Prote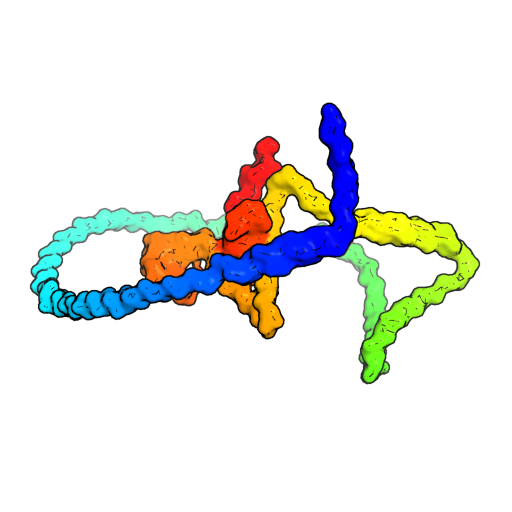in AF-A0A9P0P9I5-F1 (afdb_monomer_lite)

Foldseek 3Di:
DDDDDDDDPVVVVVVVVVPPPPPPDPPPPPPPPPPPPPPPPPDDDDPDDDDDPDDDDPPDPDDPPDDPPDPPPPPPPPPPPPPPPPPPPPPDDPDPDPPPPPDDDDDCPVVVVVVVVVVVVPPDPPPDVQAWDKDFADADPVNHQDWDFAPVQLVVCCVPPRNVRSVVPGDTDRIDTPVVRGDHDPVRCCVVRVPRVPD

pLDDT: mean 71.14, std 18.89, range [43.41, 98.62]

Secondary structure (DSSP, 8-state):
----PPPPHHHHHHHHHTTGGG------------------------------------------------TT--TT----S------------S-----------S--HHHHHHHHHHHHHSS-----TT---EEEPPPPTT-----EE-HHHHHHHHHHH-HHHHHHHSPEESEEETTTTEE--HHHHHHHHTTSS--

Sequence (199 aa):
MASSRPLTDRELQEEIDNMSDMNDSDFDSDDSIADETFTCNSGSESDDSSDSNGSSPVASDEDIANNIPNPNNLDTIAWSSTVKMLQRHQFTGKSGLLKNIIRFDGSDEEIIEDLLEVAKTTTQTEPSTGEHFMSKIPRKDDGKIIRKRCHECYRKNQSEHGTQFATKKTKQVDTYCSICNKPFCLSSFAVTHKNKNQK

Organism: Acanthoscelides obtectus (NCBI:txid200917)

Structure (mmCIF, N/CA/C/O backbone):
data_AF-A0A9P0P9I5-F1
#
_entry.id   AF-A0A9P0P9I5-F1
#
loop_
_atom_site.group_PDB
_atom_site.id
_atom_site.type_symbol
_atom_site.label_atom_id
_atom_site.label_alt_id
_atom_site.label_comp_id
_atom_site.label_asym_id
_atom_site.label_entity_id
_atom_site.label_seq_id
_atom_site.pdbx_PDB_ins_code
_atom_site.Cartn_x
_atom_site.Cartn_y
_atom_site.Cartn_z
_atom_site.occupancy
_atom_site.B_iso_or_equiv
_atom_site.auth_seq_id
_atom_site.auth_comp_id
_atom_site.auth_asym_id
_atom_site.auth_atom_id
_atom_site.pdbx_PDB_model_num
ATOM 1 N N . MET A 1 1 ? 47.524 -26.523 4.437 1.00 49.50 1 MET A N 1
ATOM 2 C CA . MET A 1 1 ? 46.641 -25.942 3.404 1.00 49.50 1 MET A CA 1
ATOM 3 C C . MET A 1 1 ? 45.625 -27.009 3.028 1.00 49.50 1 MET A C 1
ATOM 5 O O . MET A 1 1 ? 45.990 -27.950 2.337 1.00 49.50 1 MET A O 1
ATOM 9 N N . ALA A 1 2 ? 44.415 -26.951 3.589 1.00 49.19 2 ALA A N 1
ATOM 10 C CA . ALA A 1 2 ? 43.366 -27.924 3.289 1.00 49.19 2 ALA A CA 1
ATOM 11 C C . ALA A 1 2 ? 42.729 -27.558 1.942 1.00 49.19 2 ALA A C 1
ATOM 13 O O . ALA A 1 2 ? 42.151 -26.483 1.791 1.00 49.19 2 ALA A O 1
ATOM 14 N N . SER A 1 3 ? 42.917 -28.422 0.947 1.00 55.12 3 SER A N 1
ATOM 15 C CA . SER A 1 3 ? 42.343 -28.267 -0.387 1.00 55.12 3 SER A CA 1
ATOM 16 C C . SER A 1 3 ? 40.870 -28.667 -0.318 1.00 55.12 3 SER A C 1
ATOM 18 O O . SER A 1 3 ? 40.552 -29.846 -0.186 1.00 55.12 3 SER A O 1
ATOM 20 N N . SER A 1 4 ? 39.983 -27.671 -0.326 1.00 65.69 4 SER A N 1
ATOM 21 C CA . SER A 1 4 ? 38.535 -27.891 -0.357 1.00 65.69 4 SER A CA 1
ATOM 22 C C . SER A 1 4 ? 38.152 -28.316 -1.768 1.00 65.69 4 SER A C 1
ATOM 24 O O . SER A 1 4 ? 38.267 -27.530 -2.709 1.00 65.69 4 SER A O 1
ATOM 26 N N . ARG A 1 5 ? 37.770 -29.583 -1.931 1.00 79.44 5 ARG A N 1
ATOM 27 C CA . ARG A 1 5 ? 37.200 -30.074 -3.185 1.00 79.44 5 ARG A CA 1
ATOM 28 C C . ARG A 1 5 ? 35.726 -29.667 -3.256 1.00 79.44 5 ARG A C 1
ATOM 30 O O . ARG A 1 5 ? 35.065 -29.679 -2.220 1.00 79.44 5 ARG A O 1
ATOM 37 N N . PRO A 1 6 ? 35.222 -29.295 -4.443 1.00 73.38 6 PRO A N 1
ATOM 38 C CA . PRO A 1 6 ? 33.802 -29.026 -4.624 1.00 73.38 6 PRO A CA 1
ATOM 39 C C . PRO A 1 6 ? 33.005 -30.305 -4.338 1.00 73.38 6 PRO A C 1
ATOM 41 O O . PRO A 1 6 ? 33.341 -31.359 -4.885 1.00 73.38 6 PRO A O 1
ATOM 44 N N . LEU A 1 7 ? 31.998 -30.201 -3.462 1.00 73.25 7 LEU A N 1
ATOM 45 C CA . LEU A 1 7 ? 31.070 -31.295 -3.175 1.00 73.25 7 LEU A CA 1
ATOM 46 C C . LEU A 1 7 ? 30.323 -31.688 -4.447 1.00 73.25 7 LEU A C 1
ATOM 48 O O . LEU A 1 7 ? 29.970 -30.842 -5.272 1.00 73.25 7 LEU A O 1
ATOM 52 N N . THR A 1 8 ? 30.086 -32.983 -4.591 1.00 87.44 8 THR A N 1
ATOM 53 C CA . THR A 1 8 ? 29.247 -33.514 -5.663 1.00 87.44 8 THR A CA 1
ATOM 54 C C . THR A 1 8 ? 27.768 -33.339 -5.315 1.00 87.44 8 THR A C 1
ATOM 56 O O . THR A 1 8 ? 27.398 -33.396 -4.144 1.00 87.44 8 THR A O 1
ATOM 59 N N . ASP A 1 9 ? 26.903 -33.195 -6.325 1.00 80.06 9 ASP A N 1
ATOM 60 C CA . ASP A 1 9 ? 25.444 -33.066 -6.131 1.00 80.06 9 ASP A CA 1
ATOM 61 C C . ASP A 1 9 ? 24.846 -34.213 -5.291 1.00 80.06 9 ASP A C 1
ATOM 63 O O . ASP A 1 9 ? 23.821 -34.051 -4.635 1.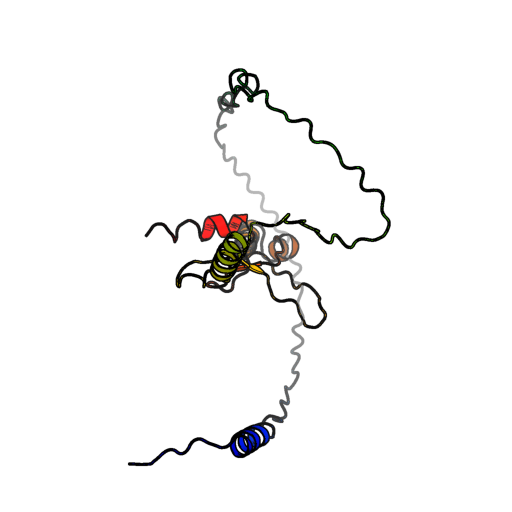00 80.06 9 ASP A O 1
ATOM 67 N N . ARG A 1 10 ? 25.514 -35.374 -5.269 1.00 82.00 10 ARG A N 1
ATOM 68 C CA . ARG A 1 10 ? 25.113 -36.535 -4.470 1.00 82.00 10 ARG A CA 1
ATOM 69 C C . ARG A 1 10 ? 25.356 -36.344 -2.970 1.00 82.00 10 ARG A C 1
ATOM 71 O O . ARG A 1 10 ? 24.518 -36.753 -2.178 1.00 82.00 10 ARG A O 1
ATOM 78 N N . GLU A 1 11 ? 26.473 -35.729 -2.587 1.00 81.94 11 GLU A N 1
ATOM 79 C CA . GLU A 1 11 ? 26.791 -35.441 -1.177 1.00 81.94 11 GLU A CA 1
ATOM 80 C C . GLU A 1 11 ? 25.901 -34.315 -0.628 1.00 81.94 11 GLU A C 1
ATOM 82 O O . GLU A 1 11 ? 25.488 -34.360 0.526 1.00 81.94 11 GLU A O 1
ATOM 87 N N . LEU A 1 12 ? 25.535 -33.351 -1.478 1.00 80.62 12 LEU A N 1
ATOM 88 C CA . LEU A 1 12 ? 24.586 -32.285 -1.143 1.00 80.62 12 LEU A CA 1
ATOM 89 C C . LEU A 1 12 ? 23.177 -32.824 -0.843 1.00 80.62 12 LEU A C 1
ATOM 91 O O . LEU A 1 12 ? 22.507 -32.315 0.051 1.00 80.62 12 LEU A O 1
ATOM 95 N N . GLN A 1 13 ? 22.733 -33.862 -1.557 1.00 80.81 13 GLN A N 1
ATOM 96 C CA . GLN A 1 13 ? 21.428 -34.479 -1.306 1.00 80.81 13 GLN A CA 1
ATOM 97 C C . GLN A 1 13 ? 21.409 -35.280 0.008 1.00 80.81 13 GLN A C 1
ATOM 99 O O . GLN A 1 13 ? 20.429 -35.206 0.745 1.00 80.81 13 GLN A O 1
ATOM 104 N N . GLU A 1 14 ? 22.501 -35.981 0.336 1.00 81.69 14 GLU A N 1
ATOM 105 C CA . GLU A 1 14 ? 22.621 -36.740 1.591 1.00 81.69 14 GLU A CA 1
ATOM 106 C C . GLU A 1 14 ? 22.613 -35.820 2.834 1.00 81.69 14 GLU A C 1
ATOM 108 O O . GLU A 1 14 ? 22.079 -36.210 3.871 1.00 81.69 14 GLU A O 1
ATOM 113 N N . GLU A 1 15 ? 23.125 -34.583 2.750 1.00 78.00 15 GLU A N 1
ATOM 114 C CA . GLU A 1 15 ? 23.018 -33.609 3.854 1.00 78.00 15 GLU A CA 1
ATOM 115 C C . GLU A 1 15 ? 21.589 -33.082 4.069 1.00 78.00 15 GLU A C 1
ATOM 117 O O . GLU A 1 15 ? 21.200 -32.827 5.210 1.00 78.00 15 GLU A O 1
ATOM 122 N N . ILE A 1 16 ? 20.798 -32.936 3.000 1.00 76.56 16 ILE A N 1
ATOM 123 C CA . ILE A 1 16 ? 19.412 -32.448 3.084 1.00 76.56 16 ILE A CA 1
ATOM 124 C C . ILE A 1 16 ? 18.516 -33.488 3.759 1.00 76.56 16 ILE A C 1
ATOM 126 O O . ILE A 1 16 ? 17.746 -33.141 4.657 1.00 76.56 16 ILE A O 1
ATOM 130 N N . ASP A 1 17 ? 18.654 -34.757 3.376 1.00 73.19 17 ASP A N 1
ATOM 131 C CA . ASP A 1 17 ? 17.842 -35.844 3.931 1.00 73.19 17 ASP A CA 1
ATOM 132 C C . ASP A 1 17 ? 18.158 -36.087 5.422 1.00 73.19 17 ASP A C 1
ATOM 134 O O . ASP A 1 17 ? 17.301 -36.526 6.181 1.00 73.19 17 ASP A O 1
ATOM 138 N N . ASN A 1 18 ? 19.358 -35.726 5.891 1.00 75.50 18 ASN A N 1
ATOM 139 C CA . ASN A 1 18 ? 19.751 -35.896 7.293 1.00 75.50 18 ASN A CA 1
ATOM 140 C C . ASN A 1 18 ? 19.218 -34.787 8.231 1.00 75.50 18 ASN A C 1
ATOM 142 O O . ASN A 1 18 ? 19.339 -34.906 9.450 1.00 75.50 18 ASN A O 1
ATOM 146 N N . MET A 1 19 ? 18.644 -33.699 7.695 1.00 72.00 19 MET A N 1
ATOM 147 C CA . MET A 1 19 ? 18.068 -32.604 8.495 1.00 72.00 19 MET A CA 1
ATOM 148 C C . MET A 1 19 ? 16.546 -32.701 8.688 1.00 72.00 19 MET A C 1
ATOM 150 O O . MET A 1 19 ? 16.004 -31.958 9.507 1.00 72.00 19 MET A O 1
ATOM 154 N N . SER A 1 20 ? 15.839 -33.589 7.980 1.00 68.12 20 SER A N 1
ATOM 155 C CA . SER A 1 20 ? 14.374 -33.690 8.086 1.00 68.12 20 SER A CA 1
ATOM 156 C C . SER A 1 20 ? 13.879 -34.420 9.335 1.00 68.12 20 SER A C 1
ATOM 158 O O . SER A 1 20 ? 12.767 -34.151 9.782 1.00 68.12 20 SER A O 1
ATOM 160 N N . ASP A 1 21 ? 14.701 -35.278 9.941 1.00 60.75 21 ASP A N 1
ATOM 161 C CA . ASP A 1 21 ? 14.246 -36.221 10.976 1.00 60.75 21 ASP A CA 1
ATOM 162 C C . ASP A 1 21 ? 14.318 -35.674 12.417 1.00 60.75 21 ASP A C 1
ATOM 164 O O . ASP A 1 21 ? 14.096 -36.411 13.375 1.00 60.75 21 ASP A O 1
ATOM 168 N N . MET A 1 22 ? 14.616 -34.382 12.609 1.00 63.84 22 MET A N 1
ATOM 169 C CA . MET A 1 22 ? 14.766 -33.779 13.948 1.00 63.84 22 MET A CA 1
ATOM 170 C C . MET A 1 22 ? 13.668 -32.785 14.358 1.00 63.84 22 MET A C 1
ATOM 172 O O . MET A 1 22 ? 13.839 -32.094 15.360 1.00 63.84 22 MET A O 1
ATOM 176 N N . ASN A 1 23 ? 12.539 -32.711 13.645 1.00 61.75 23 ASN A N 1
ATOM 177 C CA . ASN A 1 23 ? 11.474 -31.740 13.955 1.00 61.75 23 ASN A CA 1
ATOM 178 C C . ASN A 1 23 ? 10.170 -32.316 14.536 1.00 61.75 23 ASN A C 1
ATOM 180 O O . ASN A 1 23 ? 9.208 -31.565 14.690 1.00 61.75 23 ASN A O 1
ATOM 184 N N . ASP A 1 24 ? 10.154 -33.582 14.953 1.00 54.28 24 ASP A N 1
ATOM 185 C CA . ASP A 1 24 ? 9.052 -34.151 15.741 1.00 54.28 24 ASP A CA 1
ATOM 186 C C . ASP A 1 24 ? 9.339 -34.011 17.243 1.00 54.28 24 ASP A C 1
ATOM 188 O O . ASP A 1 24 ? 9.470 -34.984 17.984 1.00 54.28 24 ASP A O 1
ATOM 192 N N . SER A 1 25 ? 9.488 -32.769 17.711 1.00 63.06 25 SER A N 1
ATOM 193 C CA . SER A 1 25 ? 9.350 -32.491 19.137 1.00 63.06 25 SER A CA 1
ATOM 194 C C . SER A 1 25 ? 7.867 -32.333 19.444 1.00 63.06 25 SER A C 1
ATOM 196 O O . SER A 1 25 ? 7.277 -31.298 19.118 1.00 63.06 25 SER A O 1
ATOM 198 N N . ASP A 1 26 ? 7.299 -33.365 20.065 1.00 54.78 26 ASP A N 1
ATOM 199 C CA . ASP A 1 26 ? 6.015 -33.362 20.758 1.00 54.78 26 ASP A CA 1
ATOM 200 C C . ASP A 1 26 ? 5.888 -32.104 21.631 1.00 54.78 26 ASP A C 1
ATOM 202 O O . ASP A 1 26 ? 6.404 -32.013 22.747 1.00 54.78 26 ASP A O 1
ATOM 206 N N . PHE A 1 27 ? 5.236 -31.081 21.085 1.00 59.69 27 PHE A N 1
ATOM 207 C CA . PHE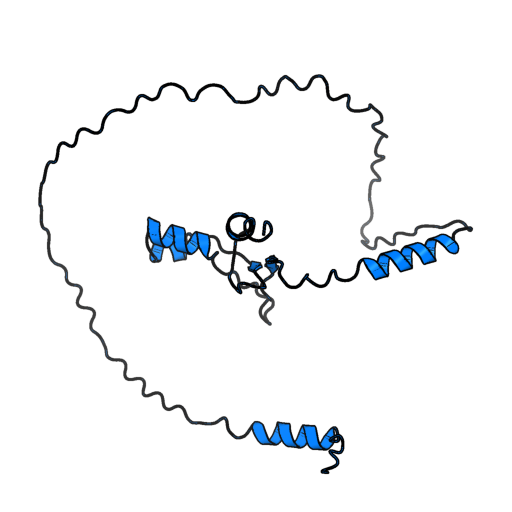 A 1 27 ? 4.867 -29.886 21.822 1.00 59.69 27 PHE A CA 1
ATOM 208 C C . PHE A 1 27 ? 3.530 -30.163 22.502 1.00 59.69 27 PHE A C 1
ATOM 210 O O . PHE A 1 27 ? 2.472 -29.753 22.021 1.00 59.69 27 PHE A O 1
ATOM 217 N N . ASP A 1 28 ? 3.598 -30.876 23.627 1.00 57.81 28 ASP A N 1
ATOM 218 C CA . ASP A 1 28 ? 2.533 -30.939 24.625 1.00 57.81 28 ASP A CA 1
ATOM 219 C C . ASP A 1 28 ? 2.332 -29.533 25.215 1.00 57.81 28 ASP A C 1
ATOM 221 O O . ASP A 1 28 ? 2.845 -29.181 26.279 1.00 57.81 28 ASP A O 1
ATOM 225 N N . SER A 1 29 ? 1.604 -28.684 24.489 1.00 63.03 29 SER A N 1
ATOM 226 C CA . SER A 1 29 ? 0.988 -27.502 25.081 1.00 63.03 29 SER A CA 1
ATOM 227 C C . SER A 1 29 ? -0.238 -27.931 25.850 1.00 63.03 29 SER A C 1
ATOM 229 O O . SER A 1 29 ? -1.327 -28.077 25.300 1.00 63.03 29 SER A O 1
ATOM 231 N N . ASP A 1 30 ? 0.001 -28.131 27.137 1.00 60.12 30 ASP A N 1
ATOM 232 C CA . ASP A 1 30 ? -0.975 -28.077 28.209 1.00 60.12 30 ASP A CA 1
ATOM 233 C C . ASP A 1 30 ? -1.884 -26.847 28.019 1.00 60.12 30 ASP A C 1
ATOM 235 O O . ASP A 1 30 ? -1.508 -25.698 28.278 1.00 60.12 30 ASP A O 1
ATOM 239 N N . ASP A 1 31 ? -3.074 -27.107 27.481 1.00 54.25 31 ASP A N 1
ATOM 240 C CA . ASP A 1 31 ? -4.149 -26.148 27.251 1.00 54.25 31 ASP A CA 1
ATOM 241 C C . ASP A 1 31 ? -4.845 -25.870 28.595 1.00 54.25 31 ASP A C 1
ATOM 243 O O . ASP A 1 31 ? -5.991 -26.241 28.856 1.00 54.25 31 ASP A O 1
ATOM 247 N N . SER A 1 32 ? -4.104 -25.234 29.500 1.00 62.16 32 SER A N 1
ATOM 248 C CA . SER A 1 32 ? -4.621 -24.679 30.744 1.00 62.16 32 SER A CA 1
ATOM 249 C C . SER A 1 32 ? -5.403 -23.398 30.434 1.00 62.16 32 SER A C 1
ATOM 251 O O . SER A 1 32 ? -4.935 -22.280 30.659 1.00 62.16 32 SER A O 1
ATOM 253 N N . ILE A 1 33 ? -6.616 -23.562 29.898 1.00 54.91 33 ILE A N 1
ATOM 254 C CA . ILE A 1 33 ? -7.637 -22.512 29.833 1.00 54.91 33 ILE A CA 1
ATOM 255 C C . ILE A 1 33 ? -7.988 -22.136 31.276 1.00 54.91 33 ILE A C 1
ATOM 257 O O . ILE A 1 33 ? -8.824 -22.760 31.929 1.00 54.91 33 ILE A O 1
ATOM 261 N N . ALA A 1 34 ? -7.317 -21.107 31.791 1.00 59.31 34 ALA A N 1
ATOM 262 C CA . ALA A 1 34 ? -7.830 -20.348 32.913 1.00 59.31 34 ALA A CA 1
ATOM 263 C C . ALA A 1 34 ? -9.096 -19.636 32.423 1.00 59.31 34 ALA A C 1
ATOM 265 O O . ALA A 1 34 ? -9.043 -18.679 31.650 1.00 59.31 34 ALA A O 1
ATOM 266 N N . ASP A 1 35 ? -10.235 -20.178 32.843 1.00 50.25 35 ASP A N 1
ATOM 267 C CA . ASP A 1 35 ? -11.558 -19.577 32.766 1.00 50.25 35 ASP A CA 1
ATOM 268 C C . ASP A 1 35 ? -11.551 -18.295 33.616 1.00 50.25 35 ASP A C 1
ATOM 270 O O . ASP A 1 35 ? -11.928 -18.278 34.789 1.00 50.25 35 ASP A O 1
ATOM 274 N N . GLU A 1 36 ? -11.011 -17.210 33.054 1.00 57.34 36 GLU A N 1
ATOM 275 C CA . GLU A 1 36 ? -11.184 -15.879 33.616 1.00 57.34 36 GLU A CA 1
ATOM 276 C C . GLU A 1 36 ? -12.621 -15.452 33.340 1.00 57.34 36 GLU A C 1
ATOM 278 O O . GLU A 1 36 ? -12.959 -14.850 32.317 1.00 57.34 36 GLU A O 1
ATOM 283 N N . THR A 1 37 ? -13.481 -15.800 34.293 1.00 56.34 37 THR A N 1
ATOM 284 C CA . THR A 1 37 ? -14.819 -15.255 34.456 1.00 56.34 37 THR A CA 1
ATOM 285 C C . THR A 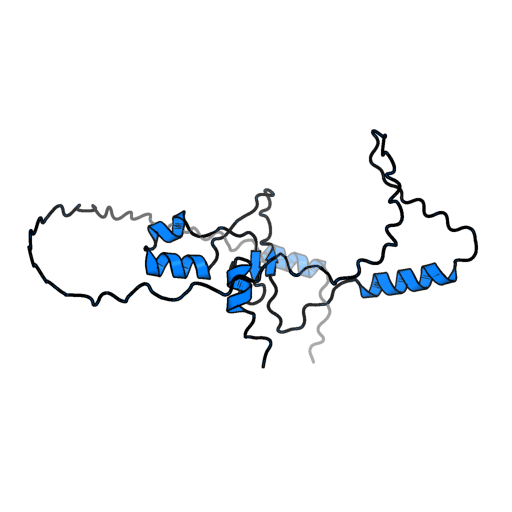1 37 ? -14.751 -13.735 34.338 1.00 56.34 37 THR A C 1
ATOM 287 O O . THR A 1 37 ? -14.346 -13.037 35.270 1.00 56.34 37 THR A O 1
ATOM 290 N N . PHE A 1 38 ? -15.144 -13.223 33.175 1.00 46.72 38 PHE A N 1
ATOM 291 C CA . PHE A 1 38 ? -15.321 -11.803 32.923 1.00 46.72 38 PHE A CA 1
ATOM 292 C C . PHE A 1 38 ? -16.497 -11.332 33.785 1.00 46.72 38 PHE A C 1
ATOM 294 O O . PHE A 1 38 ? -17.663 -11.434 33.403 1.00 46.72 38 PHE A O 1
ATOM 301 N N . THR A 1 39 ? -16.206 -10.853 34.991 1.00 52.06 39 THR A N 1
ATOM 302 C CA . THR A 1 39 ? -17.168 -10.117 35.802 1.00 52.06 39 THR A CA 1
ATOM 303 C C . THR A 1 39 ? -17.493 -8.825 35.063 1.00 52.06 39 THR A C 1
ATOM 305 O O . THR A 1 39 ? -16.728 -7.862 35.041 1.00 52.06 39 THR A O 1
ATOM 308 N N . CYS A 1 40 ? -18.653 -8.807 34.410 1.00 49.28 40 CYS A N 1
ATOM 309 C CA . CYS A 1 40 ? -19.293 -7.581 33.973 1.00 49.28 40 CYS A CA 1
ATOM 310 C C . CYS A 1 40 ? -19.604 -6.745 35.219 1.00 49.28 40 CYS A C 1
ATOM 312 O O . CYS A 1 40 ? -20.604 -6.959 35.903 1.00 49.28 40 CYS A O 1
ATOM 314 N N . ASN A 1 41 ? -18.707 -5.811 35.531 1.00 48.09 41 ASN A N 1
ATOM 315 C CA . ASN A 1 41 ? -18.924 -4.813 36.563 1.00 48.09 41 ASN A CA 1
ATOM 316 C C . ASN A 1 41 ? -19.953 -3.802 36.034 1.00 48.09 41 ASN A C 1
ATOM 318 O O . ASN A 1 41 ? -19.621 -2.787 35.424 1.00 48.09 41 ASN A O 1
ATOM 322 N N . SER A 1 42 ? -21.226 -4.154 36.191 1.00 55.84 42 SER A N 1
ATOM 323 C CA . SER A 1 42 ? -22.364 -3.253 36.059 1.00 55.84 42 SER A CA 1
ATOM 324 C C . SER A 1 42 ? -22.466 -2.429 37.341 1.00 55.84 42 SER A C 1
ATOM 326 O O . SER A 1 42 ? -22.963 -2.898 38.358 1.00 55.84 42 SER A O 1
ATOM 328 N N . GLY A 1 43 ? -21.950 -1.208 37.288 1.00 50.75 43 GLY A N 1
ATOM 329 C CA . GLY A 1 43 ? -22.016 -0.208 38.351 1.00 50.75 43 GLY A CA 1
ATOM 330 C C . GLY A 1 43 ? -20.958 0.844 38.037 1.00 50.75 43 GLY A C 1
ATOM 331 O O . GLY A 1 43 ? -19.795 0.506 37.879 1.00 50.75 43 GLY A O 1
ATOM 332 N N . SER A 1 44 ? -21.275 2.109 37.824 1.00 47.62 44 SER A N 1
ATOM 333 C CA . SER A 1 44 ? -22.225 2.913 38.573 1.00 47.62 44 SER A CA 1
ATOM 334 C C . SER A 1 44 ? -22.691 4.086 37.723 1.00 47.62 44 SER A C 1
ATOM 336 O O . SER A 1 44 ? -21.895 4.763 37.073 1.00 47.62 44 SER A O 1
ATOM 338 N N . GLU A 1 45 ? -23.990 4.323 37.788 1.00 54.62 45 GLU A N 1
ATOM 339 C CA . GLU A 1 45 ? -24.628 5.588 37.477 1.00 54.62 45 GLU A CA 1
ATOM 340 C C . GLU A 1 45 ? -24.060 6.626 38.454 1.00 54.62 45 GLU A C 1
ATOM 342 O O . GLU A 1 45 ? -24.246 6.526 39.667 1.00 54.62 45 GLU A O 1
ATOM 347 N N . SER A 1 46 ? -23.294 7.580 37.939 1.00 54.28 46 SER A N 1
ATOM 348 C CA . SER A 1 46 ? -22.998 8.817 38.650 1.00 54.28 46 SER A CA 1
ATOM 349 C C . SER A 1 46 ? -23.397 9.958 37.736 1.00 54.28 46 SER A C 1
ATOM 351 O O . SER A 1 46 ? -22.649 10.353 36.838 1.00 54.28 46 SER A O 1
ATOM 353 N N . ASP A 1 47 ? -24.620 10.422 37.967 1.00 50.22 47 ASP A N 1
ATOM 354 C CA . ASP A 1 47 ? -25.057 11.765 37.638 1.00 50.22 47 ASP A CA 1
ATOM 355 C C . ASP A 1 47 ? -24.098 12.748 38.318 1.00 50.22 47 ASP A C 1
ATOM 357 O O . ASP A 1 47 ? -24.156 12.945 39.531 1.00 50.22 47 ASP A O 1
ATOM 361 N N . ASP A 1 48 ? -23.192 13.345 37.547 1.00 49.97 48 ASP A N 1
ATOM 362 C CA . ASP A 1 48 ? -22.504 14.559 37.972 1.00 49.97 48 ASP A CA 1
ATOM 363 C C . ASP A 1 48 ? -22.706 15.643 36.916 1.00 49.97 48 ASP A C 1
ATOM 365 O O . ASP A 1 48 ? -21.993 15.793 35.920 1.00 49.97 48 ASP A O 1
ATOM 369 N N . SER A 1 49 ? -23.804 16.352 37.137 1.00 58.66 49 SER A N 1
ATOM 370 C CA . SER A 1 49 ? -24.124 17.657 36.595 1.00 58.66 49 SER A CA 1
ATOM 371 C C . SER A 1 49 ? -23.049 18.665 36.998 1.00 58.66 49 SER A C 1
ATOM 373 O O . SER A 1 49 ? -23.042 19.168 38.119 1.00 58.66 49 SER A O 1
ATOM 375 N N . SER A 1 50 ? -22.180 19.006 36.052 1.00 63.94 50 SER A N 1
ATOM 376 C CA . SER A 1 50 ? -21.300 20.167 36.150 1.00 63.94 50 SER A CA 1
ATOM 377 C C . SER A 1 50 ? -21.465 21.042 34.913 1.00 63.94 50 SER A C 1
ATOM 379 O O . SER A 1 50 ? -20.749 20.916 33.917 1.00 63.94 50 SER A O 1
ATOM 381 N N . ASP A 1 51 ? -22.435 21.950 35.010 1.00 51.72 51 ASP A N 1
ATOM 382 C CA . ASP A 1 51 ? -22.542 23.148 34.187 1.00 51.72 51 ASP A CA 1
ATOM 383 C C . ASP A 1 51 ? -21.216 23.915 34.215 1.00 51.72 51 ASP A C 1
ATOM 385 O O . ASP A 1 51 ? -20.847 24.537 35.210 1.00 51.72 51 ASP A O 1
ATOM 389 N N . SER A 1 52 ? -20.505 23.903 33.091 1.00 55.47 52 SER A N 1
ATOM 390 C CA . SER A 1 52 ? -19.422 24.846 32.830 1.00 55.47 52 SER A CA 1
ATOM 391 C C . SER A 1 52 ? -19.775 25.628 31.575 1.00 55.47 52 SER A C 1
ATOM 393 O O . SER A 1 52 ? -19.482 25.216 30.454 1.00 55.47 52 SER A O 1
ATOM 395 N N . ASN A 1 53 ? -20.423 26.773 31.789 1.00 53.94 53 ASN A N 1
ATOM 396 C CA . ASN A 1 53 ? -20.514 27.865 30.828 1.00 53.94 53 ASN A CA 1
ATOM 397 C C . ASN A 1 53 ? -19.097 28.316 30.442 1.00 53.94 53 ASN A C 1
ATOM 399 O O . ASN A 1 53 ? -18.513 29.200 31.065 1.00 53.94 53 ASN A O 1
ATOM 403 N N . GLY A 1 54 ? -18.532 27.679 29.421 1.00 43.41 54 GLY A N 1
ATOM 404 C CA . GLY A 1 54 ? -17.312 28.099 28.752 1.00 43.41 54 GLY A CA 1
ATOM 405 C C . GLY A 1 54 ? -17.676 28.776 27.443 1.00 43.41 54 GLY A C 1
ATOM 406 O O . GLY A 1 54 ? -17.768 28.116 26.413 1.00 43.41 54 GLY A O 1
ATOM 407 N N . SER A 1 55 ? -17.903 30.088 27.494 1.00 55.84 55 SER A N 1
ATOM 408 C CA . SER A 1 55 ? -18.050 30.949 26.322 1.00 55.84 55 SER A CA 1
ATOM 409 C C . SER A 1 55 ? -16.846 30.786 25.393 1.00 55.84 55 SER A C 1
ATOM 411 O O . SER A 1 55 ? -15.793 31.383 25.620 1.00 55.84 55 SER A O 1
ATOM 413 N N . SER A 1 56 ? -16.989 29.985 24.339 1.00 47.47 56 SER A N 1
ATOM 414 C CA . SER A 1 56 ? -16.061 30.031 23.215 1.00 47.47 56 SER A CA 1
ATOM 415 C C . SER A 1 56 ? -16.402 31.238 22.338 1.00 47.47 56 SER A C 1
ATOM 417 O O . SER A 1 56 ? -17.571 31.436 21.997 1.00 47.47 56 SER A O 1
ATOM 419 N N . PRO A 1 57 ? -15.403 32.061 21.984 1.00 53.50 57 PRO A N 1
ATOM 420 C CA . PRO A 1 57 ? -15.597 33.196 21.105 1.00 53.50 57 PRO A CA 1
ATOM 421 C C . PRO A 1 57 ? -16.058 32.708 19.735 1.00 53.50 57 PRO A C 1
ATOM 423 O O . PRO A 1 57 ? -15.453 31.826 19.125 1.00 53.50 57 PRO A O 1
ATOM 426 N N . VAL A 1 58 ? -17.146 33.317 19.279 1.00 50.34 58 VAL A N 1
ATOM 427 C CA . VAL A 1 58 ? -17.666 33.237 17.922 1.00 50.34 58 VAL A CA 1
ATOM 428 C C . VAL A 1 58 ? -16.570 33.781 17.004 1.00 50.34 58 VAL A C 1
ATOM 430 O O . VAL A 1 58 ? -16.382 34.991 16.902 1.00 50.34 58 VAL A O 1
ATOM 433 N N . ALA A 1 59 ? -15.778 32.890 16.408 1.00 51.16 59 ALA A N 1
ATOM 434 C CA . ALA A 1 59 ? -14.949 33.249 15.272 1.00 51.16 59 ALA A CA 1
ATOM 435 C C . ALA A 1 59 ? -15.911 33.469 14.106 1.00 51.16 59 ALA A C 1
ATOM 437 O O . ALA A 1 59 ? -16.557 32.541 13.629 1.00 51.16 59 ALA A O 1
ATOM 438 N N . SER A 1 60 ? -16.070 34.735 13.756 1.00 51.69 60 SER A N 1
ATOM 439 C CA . SER A 1 60 ? -16.852 35.238 12.641 1.00 51.69 60 SER A CA 1
ATOM 440 C C . SER A 1 60 ? -16.489 34.522 11.339 1.00 51.69 60 SER A C 1
ATOM 442 O O . SER A 1 60 ? -15.353 34.606 10.871 1.00 51.69 60 SER A O 1
ATOM 444 N N . ASP A 1 61 ? -17.490 33.843 10.778 1.00 51.19 61 ASP A N 1
ATOM 445 C CA . ASP A 1 61 ? -17.570 33.321 9.412 1.00 51.19 61 ASP A CA 1
ATOM 446 C C . ASP A 1 61 ? -17.641 34.473 8.391 1.00 51.19 61 ASP A C 1
ATOM 448 O O . ASP A 1 61 ? -18.651 34.657 7.713 1.00 51.19 61 ASP A O 1
ATOM 452 N N . GLU A 1 62 ? -16.577 35.264 8.264 1.00 62.25 62 GLU A N 1
ATOM 453 C CA . GLU A 1 62 ? -16.419 36.170 7.123 1.00 62.25 62 GLU A CA 1
ATOM 454 C C . GLU A 1 62 ? -15.050 35.949 6.457 1.00 62.25 62 GLU A C 1
ATOM 456 O O . GLU A 1 62 ? -14.009 35.895 7.109 1.00 62.25 62 GLU A O 1
ATOM 461 N N . ASP A 1 63 ? -15.099 35.799 5.128 1.00 55.81 63 ASP A N 1
ATOM 462 C CA . ASP A 1 63 ? -13.996 35.961 4.171 1.00 55.81 63 ASP A CA 1
ATOM 463 C C . ASP A 1 63 ? -13.099 34.764 3.793 1.00 55.81 63 ASP A C 1
ATOM 465 O O . ASP A 1 63 ? -11.885 34.896 3.640 1.00 55.81 63 ASP A O 1
ATOM 469 N N . ILE A 1 64 ? -13.696 33.615 3.445 1.00 57.72 64 ILE A N 1
ATOM 470 C CA . ILE A 1 64 ? -13.088 32.708 2.440 1.00 57.72 64 ILE A CA 1
ATOM 471 C C . ILE A 1 64 ? -14.064 32.472 1.280 1.00 57.72 64 ILE A C 1
ATOM 473 O O . ILE A 1 64 ? -14.352 31.351 0.864 1.00 57.72 64 ILE A O 1
ATOM 477 N N . ALA A 1 65 ? -14.587 33.565 0.734 1.00 57.06 65 ALA A N 1
ATOM 478 C CA . ALA A 1 65 ? -15.073 33.599 -0.635 1.00 57.06 65 ALA A CA 1
ATOM 479 C C . ALA A 1 65 ? -13.994 34.256 -1.505 1.00 57.06 65 ALA A C 1
ATOM 481 O O . ALA A 1 65 ? -13.400 35.255 -1.112 1.00 57.06 65 ALA A O 1
ATOM 482 N N . ASN A 1 66 ? -13.810 33.723 -2.715 1.00 60.88 66 ASN A N 1
ATOM 483 C CA . ASN A 1 66 ? -13.081 34.326 -3.843 1.00 60.88 66 ASN A CA 1
ATOM 484 C C . ASN A 1 66 ? -11.605 33.937 -4.006 1.00 60.88 66 ASN A C 1
ATOM 486 O O . ASN A 1 66 ? -10.709 34.771 -3.951 1.00 60.88 66 ASN A O 1
ATOM 490 N N . ASN A 1 67 ? -11.365 32.671 -4.353 1.00 57.28 67 ASN A N 1
ATOM 491 C CA . ASN A 1 67 ? -10.371 32.345 -5.386 1.00 57.28 67 ASN A CA 1
ATOM 492 C C . ASN A 1 67 ? -10.663 30.979 -6.030 1.00 57.28 67 ASN A C 1
ATOM 494 O O . ASN A 1 67 ? -9.813 30.096 -6.106 1.00 57.28 67 ASN A O 1
ATOM 498 N N . ILE A 1 68 ? -11.903 30.793 -6.497 1.00 54.72 68 ILE A N 1
ATOM 499 C CA . ILE A 1 68 ? -12.186 29.753 -7.489 1.00 54.72 68 ILE A CA 1
ATOM 500 C C . ILE A 1 68 ? -11.781 30.349 -8.844 1.00 54.72 68 ILE A C 1
ATOM 502 O O . ILE A 1 68 ? -12.370 31.360 -9.238 1.00 54.72 68 ILE A O 1
ATOM 506 N N . PRO A 1 69 ? -10.783 29.791 -9.553 1.00 58.22 69 PRO A N 1
ATOM 507 C CA . PRO A 1 69 ? -10.435 30.258 -10.886 1.00 58.22 69 PRO A CA 1
ATOM 508 C C . PRO A 1 69 ? -11.660 30.133 -11.794 1.00 58.22 69 PRO A C 1
ATOM 510 O O . PRO A 1 69 ? -12.231 29.055 -11.954 1.00 58.22 69 PRO A O 1
ATOM 513 N N . ASN A 1 70 ? -12.079 31.271 -12.343 1.00 55.19 70 ASN A N 1
ATOM 514 C CA . ASN A 1 70 ? -13.193 31.383 -13.270 1.00 55.19 70 ASN A CA 1
ATOM 515 C C . ASN A 1 70 ? -12.946 30.460 -14.485 1.00 55.19 70 ASN A C 1
ATOM 517 O O . ASN A 1 70 ? -11.994 30.704 -15.232 1.00 55.19 70 ASN A O 1
ATOM 521 N N . PRO A 1 71 ? -13.776 29.426 -14.718 1.00 57.97 71 PRO A N 1
ATOM 522 C CA . PRO A 1 71 ? -13.585 28.482 -15.821 1.00 57.97 71 PRO A CA 1
ATOM 523 C C . PRO A 1 71 ? -13.830 29.097 -17.209 1.00 57.97 71 PRO A C 1
ATOM 525 O O . PRO A 1 71 ? -13.592 28.434 -18.213 1.00 57.97 71 PRO A O 1
ATOM 528 N N . ASN A 1 72 ? -14.265 30.359 -17.284 1.00 58.16 72 ASN A N 1
ATOM 529 C CA . ASN A 1 72 ? -14.563 31.043 -18.543 1.00 58.16 72 ASN A CA 1
ATOM 530 C C . ASN A 1 72 ? -13.359 31.773 -19.161 1.00 58.16 72 ASN A C 1
ATOM 532 O O . ASN A 1 72 ? -13.528 32.464 -20.157 1.00 58.16 72 ASN A O 1
ATOM 536 N N . ASN A 1 73 ? -12.151 31.645 -18.603 1.00 51.06 73 ASN A N 1
ATOM 537 C CA . ASN A 1 73 ? -10.934 32.190 -19.217 1.00 51.06 73 ASN A CA 1
ATOM 538 C C . ASN A 1 73 ? -10.130 31.081 -19.922 1.00 51.06 73 ASN A C 1
ATOM 540 O O . ASN A 1 73 ? -8.979 30.811 -19.584 1.00 51.06 73 ASN A O 1
ATOM 544 N N . LEU A 1 74 ? -10.788 30.387 -20.858 1.00 53.25 74 LEU A N 1
ATOM 545 C CA . LEU A 1 74 ? -10.209 29.315 -21.680 1.00 53.25 74 LEU A CA 1
ATOM 546 C C . LEU A 1 74 ? -10.026 29.723 -23.155 1.00 53.25 74 LEU A C 1
ATOM 548 O O . LEU A 1 74 ? -9.841 28.864 -24.012 1.00 53.25 74 LEU A O 1
ATOM 552 N N . ASP A 1 75 ? -10.045 31.019 -23.462 1.00 54.75 75 ASP A N 1
ATOM 553 C CA . ASP A 1 75 ? -10.115 31.516 -24.844 1.00 54.75 75 ASP A CA 1
ATOM 554 C C . ASP A 1 75 ? -8.755 31.710 -25.537 1.00 54.75 75 ASP A C 1
ATOM 556 O O . ASP A 1 75 ? -8.659 32.414 -26.540 1.00 54.75 75 ASP A O 1
ATOM 560 N N . THR A 1 76 ? -7.660 31.112 -25.057 1.00 55.31 76 THR A N 1
ATOM 561 C CA . THR A 1 76 ? -6.359 31.296 -25.743 1.00 55.31 76 THR A CA 1
ATOM 562 C C . THR A 1 76 ? -5.401 30.116 -25.700 1.00 55.31 76 THR A C 1
ATOM 564 O O . THR A 1 76 ? -4.198 30.279 -25.891 1.00 55.31 76 THR A O 1
ATOM 567 N N . ILE A 1 77 ? -5.914 28.896 -25.547 1.00 55.38 77 ILE A N 1
ATOM 568 C CA . ILE A 1 77 ? -5.163 27.737 -26.031 1.00 55.38 77 ILE A CA 1
ATOM 569 C C . ILE A 1 77 ? -5.622 27.535 -27.469 1.00 55.38 77 ILE A C 1
ATOM 571 O O . ILE A 1 77 ? -6.735 27.086 -27.721 1.00 55.38 77 ILE A O 1
ATOM 575 N N . ALA A 1 78 ? -4.784 27.921 -28.427 1.00 61.34 78 ALA A N 1
ATOM 576 C CA . ALA A 1 78 ? -4.971 27.553 -29.820 1.00 61.34 78 ALA A CA 1
ATOM 577 C C . ALA A 1 78 ? -4.790 26.033 -29.928 1.00 61.34 78 ALA A C 1
ATOM 579 O O . ALA A 1 78 ? -3.677 25.534 -30.094 1.00 61.34 78 ALA A O 1
ATOM 580 N N . TRP A 1 79 ? -5.883 25.284 -29.779 1.00 56.12 79 TRP A N 1
ATOM 581 C CA . TRP A 1 79 ? -5.922 23.882 -30.169 1.00 56.12 79 TRP A CA 1
ATOM 582 C C . TRP A 1 79 ? -5.674 23.876 -31.672 1.00 56.12 79 TRP A C 1
ATOM 584 O O . TRP A 1 79 ? -6.524 24.317 -32.448 1.00 56.12 79 TRP A O 1
ATOM 594 N N . SER A 1 80 ? -4.466 23.481 -32.077 1.00 60.06 80 SER A N 1
ATOM 595 C CA . SER A 1 80 ? -4.116 23.398 -33.486 1.00 60.06 80 SER A CA 1
ATOM 596 C C . SER A 1 80 ? -5.144 22.494 -34.159 1.00 60.06 80 SER A C 1
ATOM 598 O O . SER A 1 80 ? -5.352 21.341 -33.784 1.00 60.06 80 SER A O 1
ATOM 600 N N . SER A 1 81 ? -5.853 23.060 -35.130 1.00 53.28 81 SER A N 1
ATOM 601 C CA . SER A 1 81 ? -7.009 22.480 -35.818 1.00 53.28 81 SER A CA 1
ATOM 602 C C . SER A 1 81 ? -6.660 21.286 -36.712 1.00 53.28 81 SER A C 1
ATOM 604 O O . SER A 1 81 ? -7.454 20.866 -37.551 1.00 53.28 81 SER A O 1
ATOM 606 N N . THR A 1 82 ? -5.505 20.662 -36.498 1.00 57.72 82 THR A N 1
ATOM 607 C CA . THR A 1 82 ? -5.097 19.427 -37.159 1.00 57.72 82 THR A CA 1
ATOM 608 C C . THR A 1 82 ? -5.714 18.227 -36.439 1.00 57.72 82 THR A C 1
ATOM 610 O O . THR A 1 82 ? -5.030 17.285 -36.039 1.00 57.72 82 THR A O 1
ATOM 613 N N . VAL A 1 83 ? -7.039 18.236 -36.282 1.00 56.22 83 VAL A N 1
ATOM 614 C CA . VAL A 1 83 ? -7.793 17.028 -35.950 1.00 56.22 83 VAL A CA 1
ATOM 615 C C . VAL A 1 83 ? -7.825 16.189 -37.223 1.00 56.22 83 VAL A C 1
ATOM 617 O O . VAL A 1 83 ? -8.721 16.315 -38.056 1.00 56.22 83 VAL A O 1
ATOM 620 N N . LYS A 1 84 ? -6.804 15.347 -37.418 1.00 65.25 84 LYS A N 1
ATOM 621 C CA . LYS A 1 84 ? -6.880 14.281 -38.423 1.00 65.25 84 LYS A CA 1
ATOM 622 C C . LYS A 1 84 ? -8.098 13.435 -38.061 1.00 65.25 84 LYS A C 1
ATOM 624 O O . LYS A 1 84 ? -8.187 12.963 -36.928 1.00 65.25 84 LYS A O 1
ATOM 629 N N . MET A 1 85 ? -9.046 13.279 -38.989 1.00 58.62 85 MET A N 1
ATOM 630 C CA . MET A 1 85 ? -10.204 12.413 -38.773 1.00 58.62 85 MET A CA 1
ATOM 631 C C . MET A 1 85 ? -9.700 11.021 -38.389 1.00 58.62 85 MET A C 1
ATOM 633 O O . MET A 1 85 ? -9.124 10.316 -39.216 1.00 58.62 85 MET A O 1
ATOM 637 N N . LEU A 1 86 ? -9.876 10.643 -37.120 1.00 54.56 86 LEU A N 1
ATOM 638 C CA . LEU A 1 86 ? -9.540 9.307 -36.655 1.00 54.56 86 LEU A CA 1
ATOM 639 C C . LEU A 1 86 ? -10.549 8.355 -37.295 1.00 54.56 86 LEU A C 1
ATOM 641 O O . LEU A 1 86 ? -11.705 8.264 -36.877 1.00 54.56 86 LEU A O 1
ATOM 645 N N . GLN A 1 87 ? -10.121 7.701 -38.370 1.00 66.69 87 GLN A N 1
ATOM 646 C CA . GLN A 1 87 ? -10.942 6.759 -39.105 1.00 66.69 87 GLN A CA 1
ATOM 647 C C . GLN A 1 87 ? -11.227 5.574 -38.181 1.00 66.69 87 GLN A C 1
ATOM 649 O O . GLN A 1 87 ? -10.351 4.773 -37.853 1.00 66.69 87 GLN A O 1
ATOM 654 N N . ARG A 1 88 ? -12.461 5.515 -37.676 1.00 50.91 88 ARG A N 1
ATOM 655 C CA . ARG A 1 88 ? -12.897 4.483 -36.740 1.00 50.91 88 ARG A CA 1
ATOM 656 C C . ARG A 1 88 ? -12.990 3.169 -37.509 1.00 50.91 88 ARG A C 1
ATOM 658 O O . ARG A 1 88 ? -13.988 2.909 -38.177 1.00 50.91 88 ARG A O 1
ATOM 665 N N . HIS A 1 89 ? -11.943 2.352 -37.439 1.00 56.91 89 HIS A N 1
ATOM 666 C CA . HIS A 1 89 ? -11.998 0.989 -37.950 1.00 56.91 89 HIS A CA 1
ATOM 667 C C . HIS A 1 89 ? -13.077 0.232 -37.170 1.00 56.91 89 HIS A C 1
ATOM 669 O O . HIS A 1 89 ? -12.935 -0.025 -35.974 1.00 56.91 89 HIS A O 1
ATOM 675 N N . GLN A 1 90 ? -14.191 -0.083 -37.834 1.00 47.16 90 GLN A N 1
ATOM 676 C CA . GLN A 1 90 ? -15.217 -0.936 -37.253 1.00 47.16 90 GLN A CA 1
ATOM 677 C C . GLN A 1 90 ? -14.663 -2.356 -37.160 1.00 47.16 90 GLN A C 1
ATOM 679 O O . GLN A 1 90 ? -14.566 -3.076 -38.152 1.00 47.16 90 GLN A O 1
ATOM 684 N N . PHE A 1 91 ? -14.259 -2.739 -35.952 1.00 45.53 91 PHE A N 1
ATOM 685 C CA . PHE A 1 91 ? -13.772 -4.075 -35.652 1.00 45.53 91 PHE A CA 1
ATOM 686 C C . PHE A 1 91 ? -14.974 -5.020 -35.550 1.00 45.53 91 PHE A C 1
ATOM 688 O O . PHE A 1 91 ? -15.591 -5.165 -34.497 1.00 45.53 91 PHE A O 1
ATOM 695 N N . THR A 1 92 ? -15.354 -5.627 -36.672 1.00 62.16 92 THR A N 1
ATOM 696 C CA . THR A 1 92 ? -16.365 -6.689 -36.702 1.00 62.16 92 THR A CA 1
ATOM 697 C C . THR A 1 92 ? -15.638 -8.024 -36.860 1.00 62.16 92 THR A C 1
ATOM 699 O O . THR A 1 92 ? -15.205 -8.386 -37.947 1.00 62.16 92 THR A O 1
ATOM 702 N N . GLY A 1 93 ? -15.419 -8.759 -35.763 1.00 48.25 93 GLY A N 1
ATOM 703 C CA . GLY A 1 93 ? -14.723 -10.046 -35.868 1.00 48.25 93 GLY A CA 1
ATOM 704 C C . GLY A 1 93 ? -14.605 -10.845 -34.574 1.00 48.25 93 GLY A C 1
ATOM 705 O O . GLY A 1 93 ? -13.824 -10.511 -33.692 1.00 48.25 93 GLY A O 1
ATOM 706 N N . LYS A 1 94 ? -15.349 -11.954 -34.510 1.00 56.78 94 LYS A N 1
ATOM 707 C CA . LYS A 1 94 ? -15.458 -12.960 -33.433 1.00 56.78 94 LYS A CA 1
ATOM 708 C C . LYS A 1 94 ? -14.210 -13.840 -33.197 1.00 56.78 94 LYS A C 1
ATOM 710 O O . LYS A 1 94 ? -14.335 -14.940 -32.673 1.00 56.78 94 LYS A O 1
ATOM 715 N N . SER A 1 95 ? -13.005 -13.396 -33.534 1.00 54.47 95 SER A N 1
ATOM 716 C CA . SER A 1 95 ? -11.784 -14.173 -33.277 1.00 54.47 95 SER A CA 1
ATOM 717 C C . SER A 1 95 ? -10.644 -13.241 -32.892 1.00 54.47 95 SER A C 1
ATOM 719 O O . SER A 1 95 ? -9.950 -12.686 -33.743 1.00 54.47 95 SER A O 1
ATOM 721 N N . GLY A 1 96 ? -10.500 -13.041 -31.582 1.00 55.97 96 GLY A N 1
ATOM 722 C CA . GLY A 1 96 ? -9.486 -12.196 -30.965 1.00 55.97 96 GLY A CA 1
ATOM 723 C C . GLY A 1 96 ? -8.093 -12.807 -31.046 1.00 55.97 96 GLY A C 1
ATOM 724 O O . GLY A 1 96 ? -7.601 -13.367 -30.074 1.00 55.97 96 GLY A O 1
ATOM 725 N N . LEU A 1 97 ? -7.443 -12.655 -32.196 1.00 51.59 97 LEU A N 1
ATOM 726 C CA . LEU A 1 97 ? -5.993 -12.752 -32.296 1.00 51.59 97 LEU A CA 1
ATOM 727 C C . LEU A 1 97 ? -5.509 -11.602 -33.178 1.00 51.59 97 LEU A C 1
ATOM 729 O O . LEU A 1 97 ? -5.445 -11.703 -34.401 1.00 51.59 97 LEU A O 1
ATOM 733 N N . LEU A 1 98 ? -5.222 -10.473 -32.527 1.00 49.84 98 LEU A N 1
ATOM 734 C CA . LEU A 1 98 ? -4.534 -9.333 -33.125 1.00 49.84 98 LEU A CA 1
ATOM 735 C C . LEU A 1 98 ? -3.099 -9.760 -33.462 1.00 49.84 98 LEU A C 1
ATOM 737 O O . LEU A 1 98 ? -2.164 -9.522 -32.704 1.00 49.84 98 LEU A O 1
ATOM 741 N N . LYS A 1 99 ? -2.919 -10.422 -34.606 1.00 53.41 99 LYS A N 1
ATOM 742 C CA . LYS A 1 99 ? -1.627 -10.425 -35.287 1.00 53.41 99 LYS A CA 1
ATOM 743 C C . LYS A 1 99 ? -1.478 -9.038 -35.897 1.00 53.41 99 LYS A C 1
ATOM 745 O O . LYS A 1 99 ? -2.072 -8.758 -36.935 1.00 53.41 99 LYS A O 1
ATOM 750 N N . ASN A 1 100 ? -0.718 -8.168 -35.237 1.00 54.81 100 ASN A N 1
ATOM 751 C CA . ASN A 1 100 ? -0.186 -6.966 -35.868 1.00 54.81 100 ASN A CA 1
ATOM 752 C C . ASN A 1 100 ? 0.749 -7.422 -36.992 1.00 54.81 100 ASN A C 1
ATOM 754 O O . ASN A 1 100 ? 1.935 -7.650 -36.776 1.00 54.81 100 ASN A O 1
ATOM 758 N N . ILE A 1 101 ? 0.195 -7.637 -38.184 1.00 53.09 101 ILE A N 1
ATOM 759 C CA . ILE A 1 101 ? 0.983 -7.853 -39.391 1.00 53.09 101 ILE A CA 1
ATOM 760 C C . ILE A 1 101 ? 1.437 -6.464 -39.828 1.00 53.09 101 IL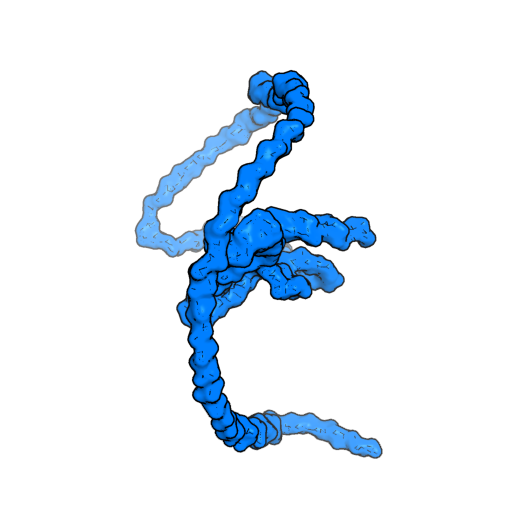E A C 1
ATOM 762 O O . ILE A 1 101 ? 0.775 -5.804 -40.626 1.00 53.09 101 ILE A O 1
ATOM 766 N N . ILE A 1 102 ? 2.544 -6.001 -39.255 1.00 58.25 102 ILE A N 1
ATOM 767 C CA . ILE A 1 102 ? 3.307 -4.908 -39.844 1.00 58.25 102 ILE A CA 1
ATOM 768 C C . ILE A 1 102 ? 3.946 -5.515 -41.096 1.00 58.25 102 ILE A C 1
ATOM 770 O O . ILE A 1 102 ? 4.823 -6.372 -40.997 1.00 58.25 102 ILE A O 1
ATOM 774 N N . ARG A 1 103 ? 3.408 -5.189 -42.276 1.00 51.12 103 ARG A N 1
ATOM 775 C CA . ARG A 1 103 ? 4.064 -5.528 -43.541 1.00 51.12 103 ARG A CA 1
ATOM 776 C C . ARG A 1 103 ? 5.136 -4.473 -43.762 1.00 51.12 103 ARG A C 1
ATOM 778 O O . ARG A 1 103 ? 4.788 -3.332 -44.027 1.00 51.12 103 ARG A O 1
ATOM 785 N N . PHE A 1 104 ? 6.387 -4.879 -43.597 1.00 52.84 104 PHE A N 1
ATOM 786 C CA . PHE A 1 104 ? 7.550 -4.108 -44.007 1.00 52.84 104 PHE A CA 1
ATOM 787 C C . PHE A 1 104 ? 7.872 -4.499 -45.446 1.00 52.84 104 PHE A C 1
ATOM 789 O O . PHE A 1 104 ? 8.301 -5.619 -45.736 1.00 52.84 104 PHE A O 1
ATOM 796 N N . ASP A 1 105 ? 7.552 -3.609 -46.367 1.00 56.97 105 ASP A N 1
ATOM 797 C CA . ASP A 1 105 ? 7.893 -3.679 -47.774 1.00 56.97 105 ASP A CA 1
ATOM 798 C C . ASP A 1 105 ? 9.341 -3.225 -47.986 1.00 56.97 105 ASP A C 1
ATOM 800 O O . ASP A 1 105 ? 9.620 -2.174 -48.540 1.00 56.97 105 ASP A O 1
ATOM 804 N N . GLY A 1 106 ? 10.263 -4.097 -47.570 1.00 61.44 106 GLY A N 1
ATOM 805 C CA . GLY A 1 106 ? 11.558 -4.281 -48.219 1.00 61.44 106 GLY A CA 1
ATOM 806 C C . GLY A 1 106 ? 12.492 -3.073 -48.281 1.00 61.44 106 GLY A C 1
ATOM 807 O O . GLY A 1 106 ? 12.889 -2.700 -49.380 1.00 61.44 106 GLY A O 1
ATOM 808 N N . SER A 1 107 ? 12.928 -2.550 -47.132 1.00 59.31 107 SER A N 1
ATOM 809 C CA . SER A 1 107 ? 14.256 -1.917 -46.974 1.00 59.31 107 SER A CA 1
ATOM 810 C C . SER A 1 107 ? 14.658 -1.712 -45.500 1.00 59.31 107 SER A C 1
ATOM 812 O O . SER A 1 107 ? 15.279 -0.708 -45.174 1.00 59.31 107 SER A O 1
ATOM 814 N N . ASP A 1 108 ? 14.292 -2.633 -44.597 1.00 55.78 108 ASP A N 1
ATOM 815 C CA . ASP A 1 108 ? 14.286 -2.366 -43.142 1.00 55.78 108 ASP A CA 1
ATOM 816 C C . ASP A 1 108 ? 15.116 -3.354 -42.303 1.00 55.78 108 ASP A C 1
ATOM 818 O O . ASP A 1 108 ? 14.820 -3.581 -41.130 1.00 55.78 108 ASP A O 1
ATOM 822 N N . GLU A 1 109 ? 16.158 -3.963 -42.873 1.00 60.12 109 GLU A N 1
ATOM 823 C CA . GLU A 1 109 ? 17.062 -4.825 -42.090 1.00 60.12 109 GLU A CA 1
ATOM 824 C C . GLU A 1 109 ? 17.828 -4.023 -41.019 1.00 60.12 109 GLU A C 1
ATOM 826 O O . GLU A 1 109 ? 18.053 -4.539 -39.928 1.00 60.12 109 GLU A O 1
ATOM 831 N N . GLU A 1 110 ? 18.099 -2.733 -41.254 1.00 61.16 110 GLU A N 1
ATOM 832 C CA . GLU A 1 110 ? 18.751 -1.849 -40.271 1.00 61.16 110 GLU A CA 1
ATOM 833 C C . GLU A 1 110 ? 17.818 -1.413 -39.120 1.00 61.16 110 GLU A C 1
ATOM 835 O O . GLU A 1 110 ? 18.272 -1.184 -38.003 1.00 61.16 110 GLU A O 1
ATOM 840 N N . ILE A 1 111 ? 16.495 -1.355 -39.329 1.00 65.50 111 ILE A N 1
ATOM 841 C CA . ILE A 1 111 ? 15.543 -0.862 -38.307 1.00 65.50 111 ILE A CA 1
ATOM 842 C C . ILE A 1 111 ? 15.252 -1.931 -37.239 1.00 65.50 111 ILE A C 1
ATOM 844 O O . ILE A 1 111 ? 14.934 -1.621 -36.087 1.00 65.50 111 ILE A O 1
ATOM 848 N N . ILE A 1 112 ? 15.355 -3.210 -37.607 1.00 70.06 112 ILE A N 1
ATOM 849 C CA . ILE A 1 112 ? 15.091 -4.331 -36.696 1.00 70.06 112 ILE A CA 1
ATOM 850 C C . ILE A 1 112 ? 16.183 -4.434 -35.621 1.00 70.06 112 ILE A C 1
ATOM 852 O O . ILE A 1 112 ? 15.874 -4.776 -34.476 1.00 70.06 112 ILE A O 1
ATOM 856 N N . GLU A 1 113 ? 17.432 -4.111 -35.960 1.00 72.81 113 GLU A N 1
ATOM 857 C CA . GLU A 1 113 ? 18.563 -4.200 -35.034 1.00 72.81 113 GLU A CA 1
ATOM 858 C C . GLU A 1 113 ? 18.472 -3.120 -33.940 1.00 72.81 113 GLU A C 1
ATOM 860 O O . GLU A 1 113 ? 18.538 -3.447 -32.752 1.00 72.81 113 GLU A O 1
ATOM 865 N N . ASP A 1 114 ? 18.120 -1.883 -34.307 1.00 69.06 114 ASP A N 1
ATOM 866 C CA . ASP A 1 114 ? 17.869 -0.790 -33.355 1.00 69.06 114 ASP A CA 1
ATOM 867 C C . ASP A 1 114 ? 16.686 -1.079 -32.410 1.00 69.06 114 ASP A C 1
ATOM 869 O O . ASP A 1 114 ? 16.739 -0.794 -31.209 1.00 69.06 114 ASP A O 1
ATOM 873 N N . LEU A 1 115 ? 15.608 -1.699 -32.906 1.00 72.62 115 LEU A N 1
ATOM 874 C CA . LEU A 1 115 ? 14.457 -2.072 -32.069 1.00 72.62 115 LEU A CA 1
ATOM 875 C C . LEU A 1 115 ? 14.784 -3.204 -31.082 1.00 72.62 115 LEU A C 1
ATOM 877 O O . LEU A 1 115 ? 14.257 -3.220 -29.964 1.00 72.62 115 LEU A O 1
ATOM 881 N N . LEU A 1 116 ? 15.661 -4.137 -31.462 1.00 71.00 116 LEU A N 1
ATOM 882 C CA . LEU A 1 116 ? 16.167 -5.184 -30.572 1.00 71.00 116 LEU A CA 1
ATOM 883 C C . LEU A 1 116 ? 17.110 -4.619 -29.497 1.00 71.00 116 LEU A C 1
ATOM 885 O O . LEU A 1 116 ? 17.078 -5.098 -28.361 1.00 71.00 116 LEU A O 1
ATOM 889 N N . GLU A 1 117 ? 17.893 -3.587 -29.810 1.00 72.25 117 GLU A N 1
ATOM 890 C CA . GLU A 1 117 ? 18.749 -2.863 -28.858 1.00 72.25 117 GLU A CA 1
ATOM 891 C C . GLU A 1 117 ? 17.907 -2.126 -27.791 1.00 72.25 117 GLU A C 1
ATOM 893 O O . GLU A 1 117 ? 18.161 -2.218 -26.583 1.00 72.25 117 GLU A O 1
ATOM 898 N N . VAL A 1 118 ? 16.820 -1.464 -28.207 1.00 70.75 118 VAL A N 1
ATOM 899 C CA . VAL A 1 118 ? 15.895 -0.751 -27.302 1.00 70.75 118 VAL A CA 1
ATOM 900 C C . VAL A 1 118 ? 15.087 -1.719 -26.424 1.00 70.75 118 VAL A C 1
ATOM 902 O O . VAL A 1 118 ? 14.832 -1.449 -25.246 1.00 70.75 118 VAL A O 1
ATOM 905 N N . ALA A 1 119 ? 14.721 -2.891 -26.948 1.00 65.75 119 ALA A N 1
ATOM 906 C CA . ALA A 1 119 ? 14.037 -3.914 -26.157 1.00 65.75 119 ALA A CA 1
ATOM 907 C C . ALA A 1 119 ? 14.933 -4.489 -25.043 1.00 65.75 119 ALA A C 1
ATOM 909 O O . ALA A 1 119 ? 14.441 -4.729 -23.939 1.00 65.75 119 ALA A O 1
ATOM 910 N N . LYS A 1 120 ? 16.244 -4.643 -25.287 1.00 63.78 120 LYS A N 1
ATOM 911 C CA . LYS A 1 120 ? 17.217 -5.098 -24.272 1.00 63.78 120 LYS A CA 1
ATOM 912 C C . LYS A 1 120 ? 17.444 -4.065 -23.165 1.00 63.78 120 LYS A C 1
ATOM 914 O O . LYS A 1 120 ? 17.665 -4.443 -22.017 1.00 63.78 120 LYS A O 1
ATOM 919 N N . THR A 1 121 ? 17.350 -2.774 -23.478 1.00 55.75 121 THR A N 1
ATOM 920 C CA . THR A 1 121 ? 17.512 -1.691 -22.488 1.00 55.75 121 THR A CA 1
ATOM 921 C C . THR A 1 121 ? 16.242 -1.396 -21.684 1.00 55.75 121 THR A C 1
ATOM 923 O O . THR A 1 121 ? 16.317 -0.780 -20.625 1.00 55.75 121 THR A O 1
ATOM 926 N N . THR A 1 122 ? 15.076 -1.882 -22.126 1.00 50.94 122 THR A N 1
ATOM 927 C CA . THR A 1 122 ? 13.800 -1.714 -21.399 1.00 50.94 122 THR A CA 1
ATOM 928 C C . THR A 1 122 ? 13.592 -2.775 -20.303 1.00 50.94 122 THR A C 1
ATOM 930 O O . THR A 1 122 ? 12.706 -2.656 -19.453 1.00 50.94 122 THR A O 1
ATOM 933 N N . THR A 1 123 ? 14.421 -3.816 -20.265 1.00 47.62 123 THR A N 1
ATOM 934 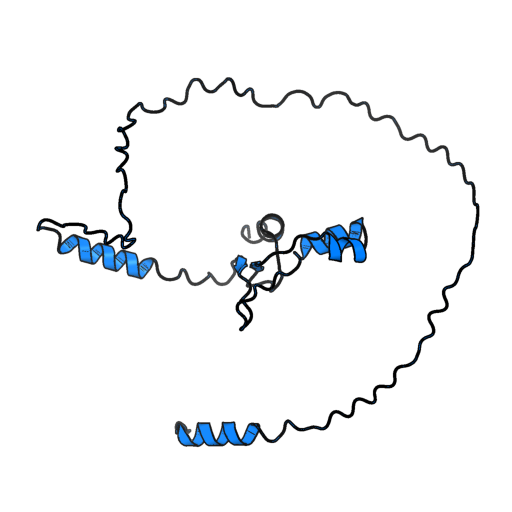C CA . THR A 1 123 ? 14.389 -4.831 -19.209 1.00 47.62 123 THR A CA 1
ATOM 935 C C . THR A 1 123 ? 15.089 -4.342 -17.945 1.00 47.62 123 THR A C 1
ATOM 937 O O . THR A 1 123 ? 16.307 -4.311 -17.873 1.00 47.62 123 THR A O 1
ATOM 940 N N . GLN A 1 124 ? 14.278 -4.052 -16.925 1.00 47.31 124 GLN A N 1
ATOM 941 C CA . GLN A 1 124 ? 14.675 -3.978 -15.518 1.00 47.31 124 GLN A CA 1
ATOM 942 C C . GLN A 1 124 ? 15.642 -2.835 -15.199 1.00 47.31 124 GLN A C 1
ATOM 944 O O . GLN A 1 124 ? 16.851 -3.004 -15.080 1.00 47.31 124 GLN A O 1
ATOM 949 N N . THR A 1 125 ? 15.073 -1.655 -14.949 1.00 48.56 125 THR A N 1
ATOM 950 C CA . THR A 1 125 ? 15.699 -0.726 -14.008 1.00 48.56 125 THR A CA 1
ATOM 951 C C . THR A 1 125 ? 15.760 -1.449 -12.664 1.00 48.56 125 THR A C 1
ATOM 953 O O . THR A 1 125 ? 14.785 -1.460 -11.911 1.00 48.56 125 THR A O 1
ATOM 956 N N . GLU A 1 126 ? 16.869 -2.149 -12.426 1.00 61.31 126 GLU A N 1
ATOM 957 C CA . GLU A 1 126 ? 17.251 -2.662 -11.116 1.00 61.31 126 GLU A CA 1
ATOM 958 C C . GLU A 1 126 ? 17.014 -1.521 -10.119 1.00 61.31 126 GLU A C 1
ATOM 960 O O . GLU A 1 126 ? 17.507 -0.408 -10.346 1.00 61.31 126 GLU A O 1
ATOM 965 N N . PRO A 1 127 ? 16.173 -1.730 -9.092 1.00 57.53 127 PRO A N 1
ATOM 966 C CA . PRO A 1 127 ? 15.794 -0.664 -8.185 1.00 57.53 127 PRO A CA 1
ATOM 967 C C . PRO A 1 127 ? 17.069 -0.092 -7.578 1.00 57.53 127 PRO A C 1
ATOM 969 O O . PRO A 1 127 ? 17.816 -0.807 -6.907 1.00 57.53 127 PRO A O 1
ATOM 972 N N . SER A 1 128 ? 17.327 1.190 -7.841 1.00 62.06 128 SER A N 1
ATOM 973 C CA . SER A 1 128 ? 18.466 1.887 -7.262 1.00 62.06 128 SER A CA 1
ATOM 974 C C . SER A 1 128 ? 18.416 1.682 -5.747 1.00 62.06 128 SER A C 1
ATOM 976 O O . SER A 1 128 ? 17.389 1.894 -5.093 1.00 62.06 128 SER A O 1
ATOM 978 N N . THR A 1 129 ? 19.507 1.158 -5.190 1.00 67.69 129 THR A N 1
ATOM 979 C CA . THR A 1 129 ? 19.659 0.860 -3.763 1.00 67.69 129 THR A CA 1
ATOM 980 C C . THR A 1 129 ? 19.395 2.124 -2.946 1.00 67.69 129 THR A C 1
ATOM 982 O O . THR A 1 129 ? 20.286 2.947 -2.761 1.00 67.69 129 THR A O 1
ATOM 985 N N . GLY A 1 130 ? 18.157 2.302 -2.483 1.00 78.44 130 GLY A N 1
ATOM 986 C CA . GLY A 1 130 ? 17.745 3.457 -1.684 1.00 78.44 130 GLY A CA 1
ATOM 987 C C . GLY A 1 130 ? 16.347 3.988 -1.990 1.00 78.44 130 GLY A C 1
ATOM 988 O O . GLY A 1 130 ? 15.743 4.617 -1.119 1.00 78.44 130 GLY A O 1
ATOM 989 N N . GLU A 1 131 ? 15.784 3.711 -3.167 1.00 85.44 131 GLU A N 1
ATOM 990 C CA . GLU A 1 131 ? 14.452 4.212 -3.498 1.00 85.44 131 GLU A CA 1
ATOM 991 C C . GLU A 1 131 ? 13.350 3.319 -2.937 1.00 85.44 131 GLU A C 1
ATOM 993 O O . GLU A 1 131 ? 13.238 2.128 -3.222 1.00 85.44 131 GLU A O 1
ATOM 998 N N . HIS A 1 132 ? 12.482 3.912 -2.124 1.00 91.50 132 HIS A N 1
ATOM 999 C CA . HIS A 1 132 ? 11.288 3.229 -1.662 1.00 91.50 132 HIS A CA 1
ATOM 1000 C C . HIS A 1 132 ? 10.283 3.139 -2.815 1.00 91.50 132 HIS A C 1
ATOM 1002 O O . HIS A 1 132 ? 9.787 4.164 -3.278 1.00 91.50 132 HIS A O 1
ATOM 1008 N N . PHE A 1 133 ? 9.914 1.923 -3.221 1.00 92.06 133 PHE A N 1
ATOM 1009 C CA . PHE A 1 133 ? 8.875 1.680 -4.225 1.00 92.06 133 PHE A CA 1
ATOM 1010 C C . PHE A 1 133 ? 7.692 0.898 -3.644 1.00 92.06 133 PHE A C 1
ATOM 1012 O O . PHE A 1 133 ? 7.821 0.118 -2.693 1.00 92.06 133 PHE A O 1
ATOM 1019 N N . MET A 1 134 ? 6.508 1.126 -4.218 1.00 95.06 134 MET A N 1
ATOM 1020 C CA . MET A 1 134 ? 5.303 0.355 -3.914 1.00 95.06 134 MET A CA 1
ATOM 1021 C C . MET A 1 134 ? 5.273 -0.916 -4.764 1.00 95.06 134 MET A C 1
ATOM 1023 O O . MET A 1 134 ? 5.206 -0.852 -5.987 1.00 95.06 134 MET A O 1
ATOM 1027 N N . SER A 1 135 ? 5.261 -2.067 -4.101 1.00 96.12 135 SER A N 1
ATOM 1028 C CA . SER A 1 135 ? 5.100 -3.390 -4.707 1.00 96.12 135 SER A CA 1
ATOM 1029 C C . SER A 1 135 ? 3.730 -3.977 -4.374 1.00 96.12 135 SER A C 1
ATOM 1031 O O . SER A 1 135 ? 3.119 -3.627 -3.361 1.00 96.12 135 SER A O 1
ATOM 1033 N N . LYS A 1 136 ? 3.228 -4.882 -5.218 1.00 96.62 136 LYS A N 1
ATOM 1034 C CA . LYS A 1 136 ? 2.002 -5.642 -4.930 1.00 96.62 136 LYS A CA 1
ATOM 1035 C C . LYS A 1 136 ? 2.304 -6.766 -3.945 1.00 96.62 136 LYS A C 1
ATOM 1037 O O . LYS A 1 136 ? 3.328 -7.426 -4.063 1.00 96.62 136 LYS A O 1
ATOM 1042 N N . ILE A 1 137 ? 1.407 -6.989 -2.989 1.00 95.75 137 ILE A N 1
ATOM 1043 C CA . ILE A 1 137 ? 1.509 -8.102 -2.040 1.00 95.75 137 ILE A CA 1
ATOM 1044 C C . ILE A 1 137 ? 1.364 -9.416 -2.831 1.00 95.75 137 ILE A C 1
ATOM 1046 O O . ILE A 1 137 ? 0.431 -9.523 -3.638 1.00 95.75 137 ILE A O 1
ATOM 1050 N N . PRO A 1 138 ? 2.255 -10.407 -2.626 1.00 93.31 138 PRO A N 1
ATOM 1051 C CA . PRO A 1 138 ? 2.150 -11.695 -3.301 1.00 93.31 138 PRO A CA 1
ATOM 1052 C C . PRO A 1 138 ? 0.812 -12.364 -2.971 1.00 93.31 138 PRO A C 1
ATOM 1054 O O . PRO A 1 138 ? 0.292 -12.264 -1.855 1.00 93.31 138 PRO A O 1
ATOM 1057 N N . ARG A 1 139 ? 0.223 -13.024 -3.971 1.00 95.12 139 ARG A N 1
ATOM 1058 C CA . ARG A 1 139 ? -0.997 -13.813 -3.775 1.00 95.12 139 ARG A CA 1
ATOM 1059 C C . ARG A 1 139 ? -0.638 -15.093 -3.028 1.00 95.12 139 ARG A C 1
ATOM 1061 O O . ARG A 1 139 ? 0.456 -15.614 -3.210 1.00 95.12 139 ARG A O 1
ATOM 1068 N N . LYS A 1 140 ? -1.563 -15.586 -2.203 1.00 93.88 140 LYS A N 1
ATOM 1069 C CA . LYS A 1 140 ? -1.428 -16.920 -1.604 1.00 93.88 140 LYS A CA 1
ATOM 1070 C C . LYS A 1 140 ? -1.548 -17.986 -2.700 1.00 93.88 140 LYS A C 1
ATOM 1072 O O . LYS A 1 140 ? -2.137 -17.691 -3.742 1.00 93.88 140 LYS A O 1
ATOM 1077 N N . ASP A 1 141 ? -1.078 -19.203 -2.439 1.00 90.62 141 ASP A N 1
ATOM 1078 C CA . ASP A 1 141 ? -1.106 -20.333 -3.388 1.00 90.62 141 ASP A CA 1
ATOM 1079 C C . ASP A 1 141 ? -2.511 -20.608 -3.948 1.00 90.62 141 ASP A C 1
ATOM 1081 O O . ASP A 1 141 ? -2.676 -20.928 -5.121 1.00 90.62 141 ASP A O 1
ATOM 1085 N N . ASP A 1 142 ? -3.548 -20.323 -3.155 1.00 91.94 142 ASP A N 1
ATOM 1086 C CA . ASP A 1 142 ? -4.960 -20.408 -3.556 1.00 91.94 142 ASP A CA 1
ATOM 1087 C C . ASP A 1 142 ? -5.395 -19.354 -4.604 1.00 91.94 142 ASP A C 1
ATOM 1089 O O . ASP A 1 142 ? -6.583 -19.216 -4.903 1.00 91.94 142 ASP A O 1
ATOM 1093 N N . GLY A 1 143 ? -4.491 -18.488 -5.071 1.00 92.50 143 GLY A N 1
ATOM 1094 C CA . GLY A 1 143 ? -4.787 -17.349 -5.947 1.00 92.50 143 GLY A CA 1
ATOM 1095 C C . GLY A 1 143 ? -5.555 -16.204 -5.270 1.00 92.50 143 GLY A C 1
ATOM 1096 O O . GLY A 1 143 ? -5.834 -15.179 -5.901 1.00 92.50 143 GLY A O 1
ATOM 1097 N N . LYS A 1 144 ? -5.884 -16.335 -3.978 1.00 94.12 144 LYS A N 1
ATOM 1098 C CA . LYS A 1 144 ? -6.611 -15.324 -3.200 1.00 94.12 144 LYS A CA 1
ATOM 1099 C C . LYS A 1 144 ? -5.718 -14.111 -2.918 1.00 94.12 144 LYS A C 1
ATOM 1101 O O . LYS A 1 144 ? -4.591 -14.235 -2.436 1.00 94.12 144 LYS A O 1
ATOM 1106 N N . ILE A 1 145 ? -6.244 -12.915 -3.196 1.00 92.25 145 ILE A N 1
ATOM 1107 C CA . ILE A 1 145 ? -5.557 -11.645 -2.922 1.00 92.25 145 ILE A CA 1
ATOM 1108 C C . ILE A 1 145 ? -5.676 -11.329 -1.431 1.00 92.25 145 ILE A C 1
ATOM 1110 O O . ILE A 1 145 ? -6.771 -11.066 -0.931 1.00 92.25 145 ILE A O 1
ATOM 1114 N N . ILE A 1 146 ? -4.544 -11.301 -0.727 1.00 94.88 146 ILE A N 1
ATOM 1115 C CA . ILE A 1 146 ? -4.490 -10.879 0.672 1.00 94.88 146 ILE A CA 1
ATOM 1116 C C . ILE A 1 146 ? -4.373 -9.357 0.709 1.00 94.88 146 ILE A C 1
ATOM 1118 O O . ILE A 1 146 ? -3.337 -8.787 0.369 1.00 94.88 146 ILE A O 1
ATOM 1122 N N . ARG A 1 147 ? -5.440 -8.687 1.149 1.00 96.19 147 ARG A N 1
ATOM 1123 C CA . ARG A 1 147 ? -5.408 -7.246 1.415 1.00 96.19 147 ARG A CA 1
ATOM 1124 C C . ARG A 1 147 ? -5.036 -6.996 2.870 1.00 96.19 147 ARG A C 1
ATOM 1126 O O . ARG A 1 147 ? -5.584 -7.622 3.774 1.00 96.19 147 ARG A O 1
ATOM 1133 N N . LYS A 1 148 ? -4.135 -6.046 3.107 1.00 97.50 148 LYS A N 1
ATOM 1134 C CA . LYS A 1 148 ? -3.749 -5.581 4.447 1.00 97.50 148 LYS A CA 1
ATOM 1135 C C . LYS A 1 148 ? -4.274 -4.166 4.681 1.00 97.50 148 LYS A C 1
ATOM 1137 O O . LYS A 1 148 ? -4.564 -3.440 3.737 1.00 97.50 148 LYS A O 1
ATOM 1142 N N . ARG A 1 149 ? -4.433 -3.751 5.937 1.00 98.44 149 ARG A N 1
ATOM 1143 C CA . ARG A 1 149 ? -4.848 -2.374 6.266 1.00 98.44 149 ARG A CA 1
ATOM 1144 C C . ARG A 1 149 ? -3.672 -1.420 6.077 1.00 98.44 149 ARG A C 1
ATOM 1146 O O . ARG A 1 149 ? -2.565 -1.750 6.483 1.00 98.44 149 ARG A O 1
ATOM 1153 N N . CYS A 1 150 ? -3.906 -0.246 5.496 1.00 98.62 150 CYS A N 1
ATOM 1154 C CA . CYS A 1 150 ? -2.873 0.784 5.376 1.00 98.62 150 CYS A CA 1
ATOM 1155 C C . CYS A 1 150 ? -2.372 1.223 6.764 1.00 98.62 150 CYS A C 1
ATOM 1157 O O . CYS A 1 150 ? -3.182 1.605 7.607 1.00 98.62 150 CYS A O 1
ATOM 1159 N N . HIS A 1 151 ? -1.053 1.236 6.972 1.00 98.38 151 HIS A N 1
ATOM 1160 C CA . HIS A 1 151 ? -0.427 1.519 8.268 1.00 98.38 151 HIS A CA 1
ATOM 1161 C C . HIS A 1 151 ? -0.769 2.915 8.815 1.00 98.38 151 HIS A C 1
ATOM 1163 O O . HIS A 1 151 ? -1.262 3.030 9.933 1.00 98.38 151 HIS A O 1
ATOM 1169 N N . GLU A 1 152 ? -0.593 3.970 8.013 1.00 98.06 152 GLU A N 1
ATOM 1170 C CA . GLU A 1 152 ? -0.858 5.350 8.460 1.00 98.06 152 GLU A CA 1
ATOM 1171 C C . GLU A 1 152 ? -2.344 5.607 8.724 1.00 98.06 152 GLU A C 1
ATOM 1173 O O . GLU A 1 152 ? -2.708 6.149 9.764 1.00 98.06 152 GLU A O 1
ATOM 1178 N N . CYS A 1 153 ? -3.223 5.174 7.812 1.00 98.62 153 CYS A N 1
ATOM 1179 C CA . CYS A 1 153 ? -4.667 5.289 8.011 1.00 98.62 153 CYS A CA 1
ATOM 1180 C C . CYS A 1 153 ? -5.145 4.499 9.236 1.00 98.62 153 CYS A C 1
ATOM 1182 O O . CYS A 1 153 ? -6.096 4.912 9.890 1.00 98.62 153 CYS A O 1
ATOM 1184 N N . TYR A 1 154 ? -4.519 3.357 9.538 1.00 98.62 154 TYR A N 1
ATOM 1185 C CA . TYR A 1 154 ? -4.818 2.602 10.750 1.00 98.62 154 TYR A CA 1
ATOM 1186 C C . TYR A 1 154 ? -4.428 3.394 11.991 1.00 98.62 154 TYR A C 1
ATOM 1188 O O . TYR A 1 154 ? -5.277 3.608 12.849 1.00 98.62 154 TYR A O 1
ATOM 1196 N N . ARG A 1 155 ? -3.184 3.890 12.049 1.00 98.44 155 ARG A N 1
ATOM 1197 C CA . ARG A 1 155 ? -2.687 4.681 13.180 1.00 98.44 155 ARG A CA 1
ATOM 1198 C C . ARG A 1 155 ? -3.560 5.912 13.434 1.00 98.44 155 ARG A C 1
ATOM 1200 O O . ARG A 1 155 ? -3.941 6.140 14.573 1.00 98.44 155 ARG A O 1
ATOM 1207 N N . LYS A 1 156 ? -3.923 6.652 12.377 1.00 98.44 156 LYS A N 1
ATOM 1208 C CA . LYS A 1 156 ? -4.783 7.843 12.469 1.00 98.44 156 LYS A CA 1
ATOM 1209 C C . LYS A 1 156 ? -6.180 7.510 13.005 1.00 98.44 156 LYS A C 1
ATOM 1211 O O . LYS A 1 156 ? -6.625 8.100 13.982 1.00 98.44 156 LYS A O 1
ATOM 1216 N N . ASN A 1 157 ? -6.843 6.511 12.421 1.00 98.56 157 ASN A N 1
ATOM 1217 C CA . ASN A 1 157 ? -8.167 6.095 12.888 1.00 98.56 157 ASN A CA 1
ATOM 1218 C C . ASN A 1 157 ? -8.126 5.539 14.318 1.00 98.56 157 ASN A C 1
ATOM 1220 O O . ASN A 1 157 ? -9.089 5.693 15.062 1.00 98.56 157 ASN A O 1
ATOM 1224 N N . GLN A 1 158 ? -7.032 4.875 14.695 1.00 98.62 158 GLN A N 1
ATOM 1225 C CA . GLN A 1 158 ? -6.854 4.330 16.034 1.00 98.62 158 GLN A CA 1
ATOM 1226 C C . GLN A 1 158 ? -6.710 5.445 17.070 1.00 98.62 158 GLN A C 1
ATOM 1228 O O . GLN A 1 158 ? -7.327 5.345 18.125 1.00 98.62 158 GLN A O 1
ATOM 1233 N N . SER A 1 159 ? -5.948 6.502 16.771 1.00 98.38 159 SER A N 1
ATOM 1234 C CA . SER A 1 159 ? -5.808 7.651 17.670 1.00 98.38 159 SER A CA 1
ATOM 1235 C C . SER A 1 159 ? -7.086 8.482 17.786 1.00 98.38 159 SER A C 1
ATOM 1237 O O . SER A 1 159 ? -7.366 8.996 18.858 1.00 98.38 159 SER A O 1
ATOM 1239 N N . GLU A 1 160 ? -7.860 8.613 16.705 1.00 98.56 160 GLU A N 1
ATOM 1240 C CA . GLU A 1 160 ? -9.058 9.469 16.679 1.00 98.56 160 GLU A CA 1
ATOM 1241 C C . GLU A 1 160 ? -10.312 8.770 17.221 1.00 98.56 160 GLU A C 1
ATOM 1243 O O . GLU A 1 160 ? -11.142 9.392 17.877 1.00 98.56 160 GLU A O 1
ATOM 1248 N N . HIS A 1 161 ? -10.470 7.475 16.941 1.00 98.44 161 HIS A N 1
ATOM 1249 C CA . HIS A 1 161 ? -11.728 6.755 17.169 1.00 98.44 161 HIS A CA 1
ATOM 1250 C C . HIS A 1 161 ? -11.546 5.396 17.864 1.00 98.44 161 HIS A C 1
ATOM 1252 O O . HIS A 1 161 ? -12.512 4.658 18.060 1.00 98.44 161 HIS A O 1
ATOM 1258 N N . GLY A 1 162 ? -10.311 5.029 18.210 1.00 98.44 162 GLY A N 1
ATOM 1259 C CA . GLY A 1 162 ? -9.989 3.772 18.876 1.00 98.44 162 GLY A CA 1
ATOM 1260 C C . GLY A 1 162 ? -9.797 2.568 17.945 1.00 98.44 162 GLY A C 1
ATOM 1261 O O . GLY A 1 162 ? -10.078 2.571 16.741 1.00 98.44 162 GLY A O 1
ATOM 1262 N N . THR A 1 163 ? -9.297 1.480 18.535 1.00 98.25 163 THR A N 1
ATOM 1263 C CA . THR A 1 163 ? -8.851 0.267 17.826 1.00 98.25 163 THR A CA 1
ATOM 1264 C C . THR A 1 163 ? -9.986 -0.466 17.104 1.00 98.25 163 THR A C 1
ATOM 1266 O O . THR A 1 163 ? -9.808 -0.930 15.971 1.00 98.25 163 THR A O 1
ATOM 1269 N N . GLN A 1 164 ? -11.172 -0.557 17.718 1.00 98.31 164 GLN A N 1
ATOM 1270 C CA . GLN A 1 164 ? -12.322 -1.236 17.107 1.00 98.31 164 GLN A CA 1
ATOM 1271 C C . GLN A 1 164 ? -12.776 -0.529 15.824 1.00 98.31 164 GLN A C 1
ATOM 1273 O O . GLN A 1 164 ? -13.051 -1.181 14.811 1.00 98.31 164 GLN A O 1
ATOM 1278 N N . PHE A 1 165 ? -12.802 0.807 15.845 1.00 98.50 165 PHE A N 1
ATOM 1279 C CA . PHE A 1 165 ? -13.146 1.619 14.685 1.00 98.50 165 PHE A CA 1
ATOM 1280 C C . PHE A 1 165 ? -12.094 1.482 13.580 1.00 98.50 165 PHE A C 1
ATOM 1282 O O . PHE A 1 165 ? -12.438 1.169 12.437 1.00 98.50 165 PHE A O 1
ATOM 1289 N N . ALA A 1 166 ? -10.807 1.621 13.919 1.00 98.44 166 ALA A N 1
ATOM 1290 C CA . ALA A 1 166 ? -9.702 1.479 12.970 1.00 98.44 166 ALA A CA 1
ATOM 1291 C C . ALA A 1 166 ? -9.725 0.119 12.252 1.00 98.44 166 ALA A C 1
ATOM 1293 O O . ALA A 1 166 ? -9.617 0.030 11.029 1.00 98.44 166 ALA A O 1
ATOM 1294 N N . THR A 1 167 ? -9.981 -0.958 12.991 1.00 97.81 167 THR A N 1
ATOM 1295 C CA . THR A 1 167 ? -10.046 -2.318 12.438 1.00 97.81 167 THR A CA 1
ATOM 1296 C C . THR A 1 167 ? -11.132 -2.471 11.365 1.00 97.81 167 THR A C 1
ATOM 1298 O O . THR A 1 167 ? -10.922 -3.177 10.372 1.00 97.81 167 THR A O 1
ATOM 1301 N N . LYS A 1 168 ? -12.278 -1.798 11.522 1.00 97.94 168 LYS A N 1
ATOM 1302 C CA . LYS A 1 168 ? -13.422 -1.900 10.601 1.00 97.94 168 LYS A CA 1
ATOM 1303 C C . LYS A 1 168 ? -13.368 -0.887 9.455 1.00 97.94 168 LYS A C 1
ATOM 1305 O O . LYS A 1 168 ? -13.793 -1.205 8.349 1.00 97.94 168 LYS A O 1
ATOM 1310 N N . LYS A 1 169 ? -12.877 0.329 9.711 1.00 98.19 169 LYS A N 1
ATOM 1311 C CA . LYS A 1 169 ? -12.994 1.472 8.787 1.00 98.19 169 LYS A CA 1
ATOM 1312 C C . LYS A 1 169 ? -11.706 1.834 8.055 1.00 98.19 169 LYS A C 1
ATOM 1314 O O . LYS A 1 169 ? -11.758 2.586 7.086 1.00 98.19 169 LYS A O 1
ATOM 1319 N N . THR A 1 170 ? -10.549 1.317 8.464 1.00 98.50 170 THR A N 1
ATOM 1320 C CA . THR A 1 170 ? -9.298 1.605 7.753 1.00 98.50 170 THR A CA 1
ATOM 1321 C C . THR A 1 170 ? -9.276 0.977 6.361 1.00 98.50 170 THR A C 1
ATOM 1323 O O . THR A 1 170 ? -9.607 -0.194 6.173 1.00 98.50 170 THR A O 1
ATOM 1326 N N . LYS A 1 171 ? -8.800 1.759 5.384 1.00 98.06 171 LYS A N 1
ATOM 1327 C CA . LYS A 1 171 ? -8.631 1.334 3.994 1.00 98.06 171 LYS A CA 1
ATOM 1328 C C . LYS A 1 171 ? -7.755 0.083 3.890 1.00 98.06 171 LYS A C 1
ATOM 1330 O O . LYS A 1 171 ? -6.622 0.057 4.379 1.00 98.06 171 LYS A O 1
ATOM 1335 N N . GLN A 1 172 ? -8.282 -0.930 3.211 1.00 98.31 172 GLN A N 1
ATOM 1336 C CA . GLN A 1 172 ? -7.544 -2.130 2.836 1.00 98.31 172 GLN A CA 1
ATOM 1337 C C . GLN A 1 172 ? -6.835 -1.915 1.495 1.00 98.31 172 GLN A C 1
ATOM 1339 O O . GLN A 1 172 ? -7.402 -1.333 0.571 1.00 98.31 172 GLN A O 1
ATOM 1344 N N . VAL A 1 173 ? -5.592 -2.372 1.405 1.00 98.19 173 VAL A N 1
ATOM 1345 C CA . VAL A 1 173 ? -4.690 -2.204 0.265 1.00 98.19 173 VAL A CA 1
ATOM 1346 C C . VAL A 1 173 ? -4.027 -3.533 -0.078 1.00 98.19 173 VAL A C 1
ATOM 1348 O O . VAL A 1 173 ? -3.828 -4.389 0.785 1.00 98.19 173 VAL A O 1
ATOM 1351 N N . ASP A 1 174 ? -3.689 -3.704 -1.346 1.00 97.75 174 ASP A N 1
ATOM 1352 C CA . ASP A 1 174 ? -2.971 -4.849 -1.911 1.00 97.75 174 ASP A CA 1
ATOM 1353 C C . ASP A 1 174 ? -1.506 -4.510 -2.233 1.00 97.75 174 ASP A C 1
ATOM 1355 O O . ASP A 1 174 ? -0.826 -5.250 -2.940 1.00 97.75 174 ASP A O 1
ATOM 1359 N N . THR A 1 175 ? -1.011 -3.395 -1.699 1.00 97.75 175 THR A N 1
ATOM 1360 C CA . THR A 1 175 ? 0.330 -2.871 -1.951 1.00 97.75 175 THR A CA 1
ATOM 1361 C C . THR A 1 175 ? 1.110 -2.640 -0.663 1.00 97.75 175 THR A C 1
ATOM 1363 O O . THR A 1 175 ? 0.541 -2.298 0.379 1.00 97.75 175 THR A O 1
ATOM 1366 N N . TYR A 1 176 ? 2.431 -2.776 -0.738 1.00 97.44 176 TYR A N 1
ATOM 1367 C CA . TYR A 1 176 ? 3.360 -2.536 0.362 1.00 97.44 176 TYR A CA 1
ATOM 1368 C C . TYR A 1 176 ? 4.638 -1.849 -0.128 1.00 97.44 176 TYR A C 1
ATOM 1370 O O . TYR A 1 176 ? 4.963 -1.896 -1.311 1.00 97.44 176 TYR A O 1
ATOM 1378 N N . CYS A 1 177 ? 5.353 -1.180 0.774 1.00 96.56 177 CYS A N 1
ATOM 1379 C CA . CYS A 1 177 ? 6.683 -0.654 0.473 1.00 96.56 177 CYS A CA 1
ATOM 1380 C C . CYS A 1 177 ? 7.723 -1.769 0.632 1.00 96.56 177 CYS A C 1
ATOM 1382 O O . CYS A 1 177 ? 7.802 -2.356 1.711 1.00 96.56 177 CYS A O 1
ATOM 1384 N N . SER A 1 178 ? 8.524 -2.018 -0.405 1.00 93.69 178 SER A N 1
ATOM 1385 C CA . SER A 1 178 ? 9.570 -3.055 -0.426 1.00 93.69 178 SER A CA 1
ATOM 1386 C C . SER A 1 178 ? 10.653 -2.852 0.636 1.00 93.69 178 SER A C 1
ATOM 1388 O O . SER A 1 178 ? 11.109 -3.813 1.240 1.00 93.69 178 SER A O 1
ATOM 1390 N N . ILE A 1 179 ? 11.022 -1.599 0.914 1.00 93.12 179 ILE A N 1
ATOM 1391 C CA . ILE A 1 179 ? 12.056 -1.264 1.903 1.00 93.12 179 ILE A CA 1
ATOM 1392 C C . ILE A 1 179 ? 11.487 -1.257 3.330 1.00 93.12 179 ILE A C 1
ATOM 1394 O O . ILE A 1 179 ? 12.111 -1.754 4.261 1.00 93.12 179 ILE A O 1
ATOM 1398 N N . CYS A 1 180 ? 10.293 -0.690 3.538 1.00 94.81 180 CYS A N 1
ATOM 1399 C CA . CYS A 1 180 ? 9.706 -0.595 4.881 1.00 94.81 180 CYS A CA 1
ATOM 1400 C C . CYS A 1 180 ? 8.975 -1.863 5.335 1.00 94.81 180 CYS A C 1
ATOM 1402 O O . CYS A 1 180 ? 8.631 -1.951 6.511 1.00 94.81 180 CYS A O 1
ATOM 1404 N N . ASN A 1 181 ? 8.644 -2.779 4.420 1.00 95.69 181 ASN A N 1
ATOM 1405 C CA . ASN A 1 181 ? 7.811 -3.960 4.668 1.00 95.69 181 ASN A CA 1
ATOM 1406 C C . ASN A 1 181 ? 6.463 -3.649 5.347 1.00 95.69 181 ASN A C 1
ATOM 1408 O O . ASN A 1 181 ? 5.923 -4.440 6.120 1.00 95.69 181 ASN A O 1
ATOM 1412 N N . LYS A 1 182 ? 5.887 -2.480 5.036 1.00 97.44 182 LYS A N 1
ATOM 1413 C CA . LYS A 1 182 ? 4.603 -2.013 5.581 1.00 97.44 182 LYS A CA 1
ATOM 1414 C C . LYS A 1 182 ? 3.585 -1.741 4.465 1.00 97.44 182 LYS A C 1
ATOM 1416 O O . LYS A 1 182 ? 3.968 -1.225 3.411 1.00 97.44 182 LYS A O 1
ATOM 1421 N N . PRO A 1 183 ? 2.294 -2.058 4.679 1.00 98.12 183 PRO A N 1
ATOM 1422 C CA . PRO A 1 183 ? 1.230 -1.761 3.726 1.00 98.12 183 PRO A CA 1
ATOM 1423 C C . PRO A 1 183 ? 0.872 -0.270 3.742 1.00 98.12 183 PRO A C 1
ATOM 1425 O O . PRO A 1 183 ? 0.572 0.298 4.795 1.00 98.12 183 PRO A O 1
ATOM 1428 N N . PHE A 1 184 ? 0.831 0.353 2.566 1.00 98.25 184 PHE A N 1
ATOM 1429 C CA . PHE A 1 184 ? 0.432 1.752 2.403 1.00 98.25 184 PHE A CA 1
ATOM 1430 C C . PHE A 1 184 ? -0.586 1.893 1.277 1.00 98.25 184 PHE A C 1
ATOM 1432 O O . PHE A 1 184 ? -0.535 1.179 0.277 1.00 98.25 184 PHE A O 1
ATOM 1439 N N . CYS A 1 185 ? -1.508 2.841 1.437 1.00 98.25 185 CYS A N 1
ATOM 1440 C CA . CYS A 1 185 ? -2.296 3.344 0.320 1.00 98.25 185 CYS A CA 1
ATOM 1441 C C . CYS A 1 185 ? -1.507 4.415 -0.444 1.00 98.25 185 CYS A C 1
ATOM 1443 O O . CYS A 1 185 ? -0.595 5.022 0.117 1.00 98.25 185 CYS A O 1
ATOM 1445 N N . LEU A 1 186 ? -1.884 4.667 -1.702 1.00 96.50 186 LEU A N 1
ATOM 1446 C CA . LEU A 1 186 ? -1.187 5.615 -2.585 1.00 96.50 186 LEU A CA 1
ATOM 1447 C C . LEU A 1 186 ? -0.993 7.004 -1.949 1.00 96.50 186 LEU A C 1
ATOM 1449 O O . LEU A 1 186 ? 0.093 7.570 -2.032 1.00 96.50 186 LEU A O 1
ATOM 1453 N N . SER A 1 187 ? -2.012 7.532 -1.262 1.00 97.06 187 SER A N 1
ATOM 1454 C CA . SER A 1 187 ? -1.930 8.846 -0.612 1.00 97.06 187 SER A CA 1
ATOM 1455 C C . SER A 1 187 ? -0.964 8.850 0.573 1.00 97.06 187 SER A C 1
ATOM 1457 O O . SER A 1 187 ? -0.100 9.719 0.659 1.00 97.06 187 SER A O 1
ATOM 1459 N N . SER A 1 188 ? -1.058 7.864 1.470 1.00 97.44 188 SER A N 1
ATOM 1460 C CA . SER A 1 188 ? -0.147 7.756 2.615 1.00 97.44 188 SER A CA 1
ATOM 1461 C C . SER A 1 188 ? 1.294 7.493 2.190 1.00 97.44 188 SER A C 1
ATOM 1463 O O . SER A 1 188 ? 2.207 8.009 2.829 1.00 97.44 188 SER A O 1
ATOM 1465 N N . PHE A 1 189 ? 1.508 6.720 1.123 1.00 96.69 189 PHE A N 1
ATOM 1466 C CA . PHE A 1 189 ? 2.839 6.455 0.584 1.00 96.69 189 PHE A CA 1
ATOM 1467 C C . PHE A 1 189 ? 3.499 7.744 0.093 1.00 96.69 189 PHE A C 1
ATOM 1469 O O . PHE A 1 189 ? 4.599 8.060 0.538 1.00 96.69 189 PHE A O 1
ATOM 1476 N N . ALA A 1 190 ? 2.791 8.536 -0.719 1.00 94.62 190 ALA A N 1
ATOM 1477 C CA . ALA A 1 190 ? 3.286 9.826 -1.190 1.00 94.62 190 ALA A CA 1
ATOM 1478 C C . ALA A 1 190 ? 3.671 10.749 -0.023 1.00 94.62 190 ALA A C 1
ATOM 1480 O O . ALA A 1 190 ? 4.755 11.312 -0.029 1.00 94.62 190 ALA A O 1
ATOM 1481 N N . VAL A 1 191 ? 2.847 10.860 1.022 1.00 94.88 191 VAL A N 1
ATOM 1482 C CA . VAL A 1 191 ? 3.164 11.726 2.175 1.00 94.88 191 VAL A CA 1
ATOM 1483 C C . VAL A 1 191 ? 4.392 11.235 2.947 1.00 94.88 191 VAL A C 1
ATOM 1485 O O . VAL A 1 191 ? 5.262 12.023 3.300 1.00 94.88 191 VAL A O 1
ATOM 1488 N N . THR A 1 192 ? 4.482 9.930 3.203 1.00 94.12 192 THR A N 1
ATOM 1489 C CA . THR A 1 192 ? 5.548 9.360 4.045 1.00 94.12 192 THR A CA 1
ATOM 1490 C C . THR A 1 192 ? 6.889 9.214 3.327 1.00 94.12 192 THR A C 1
ATOM 1492 O O . THR A 1 192 ? 7.929 9.223 3.984 1.00 94.12 192 THR A O 1
ATOM 1495 N N . HIS A 1 193 ? 6.886 9.097 1.996 1.00 90.69 193 HIS A N 1
ATOM 1496 C CA . HIS A 1 193 ? 8.082 8.783 1.210 1.00 90.69 193 HIS A CA 1
ATOM 1497 C C . HIS A 1 193 ? 8.566 9.934 0.312 1.00 90.69 193 HIS A C 1
ATOM 1499 O O . HIS A 1 193 ? 9.724 9.920 -0.094 1.00 90.69 193 HIS A O 1
ATOM 1505 N N . LYS A 1 194 ? 7.762 10.982 0.067 1.00 84.38 194 LYS A N 1
ATOM 1506 C CA . LYS A 1 194 ? 8.173 12.154 -0.738 1.00 84.38 194 LYS A CA 1
ATOM 1507 C C . LYS A 1 194 ? 9.319 12.962 -0.112 1.00 84.38 194 LYS A C 1
ATOM 1509 O O . LYS A 1 194 ? 10.069 13.599 -0.840 1.00 84.38 194 LYS A O 1
ATOM 1514 N N . ASN A 1 195 ? 9.511 12.880 1.207 1.00 64.19 195 ASN A N 1
ATOM 1515 C CA . ASN A 1 195 ? 10.538 13.651 1.922 1.00 64.19 195 ASN A CA 1
ATOM 1516 C C . ASN A 1 195 ? 11.923 12.980 1.984 1.00 64.19 195 ASN A C 1
ATOM 1518 O O . ASN A 1 195 ? 12.843 13.561 2.551 1.00 64.19 195 ASN A O 1
ATOM 1522 N N . LYS A 1 196 ? 12.094 11.764 1.447 1.00 61.31 196 LYS A N 1
ATOM 1523 C CA . LYS A 1 196 ? 13.377 11.039 1.534 1.00 61.31 196 LYS A CA 1
ATOM 1524 C C . LYS A 1 196 ? 14.278 11.190 0.307 1.00 61.31 196 LYS A C 1
ATOM 1526 O O . LYS A 1 196 ? 15.467 10.933 0.428 1.00 61.31 196 LYS A O 1
ATOM 1531 N N . ASN A 1 197 ? 13.740 11.673 -0.814 1.00 54.88 197 ASN A N 1
ATOM 1532 C CA . ASN A 1 197 ? 14.492 11.886 -2.059 1.00 54.88 197 ASN A CA 1
ATOM 1533 C C . ASN A 1 197 ? 15.061 13.317 -2.201 1.00 54.88 197 ASN A C 1
ATOM 1535 O O . ASN A 1 197 ? 15.473 13.695 -3.290 1.00 54.88 197 ASN A O 1
ATOM 1539 N N . GLN A 1 198 ? 15.052 14.136 -1.140 1.00 52.12 198 GLN A N 1
ATOM 1540 C CA . GLN A 1 198 ? 15.574 15.517 -1.155 1.00 52.12 198 GLN A CA 1
ATOM 1541 C C . GLN A 1 198 ? 16.810 15.711 -0.259 1.00 52.12 198 GLN A C 1
ATOM 1543 O O . GLN A 1 198 ? 16.963 16.774 0.343 1.00 52.12 198 GLN A O 1
ATOM 1548 N N . LYS A 1 199 ? 17.660 14.694 -0.104 1.00 46.38 199 LYS A N 1
ATOM 1549 C CA . LYS A 1 199 ? 18.849 14.803 0.747 1.00 46.38 199 LYS A CA 1
ATOM 1550 C C . LYS A 1 199 ? 20.136 14.679 -0.045 1.00 46.38 199 LYS A C 1
ATOM 1552 O O . LYS A 1 199 ? 20.170 13.806 -0.935 1.00 46.38 199 LYS A O 1
#

Radius of gyration: 33.11 Å; chains: 1; bounding box: 72×73×87 Å